Protein AF-A0A3D3DT06-F1 (afdb_monomer_lite)

Foldseek 3Di:
DEAFQCQVDPVRQQVRLVVVVVVCVVVVAAEAEYAYQCLPVHAPDVCRLVSSVVVVLVCLVVQKRAASDNDQDDDPSHDPRRYHYRNDMDGCPPPQKYWYWHDDPPGDTDIDIDGHPVNVLVVVCVVPNDVVSVVVVVVVVVVVVVVVVVVVCVVVVVDDDDDQPPHPDDDPVQWDDDPFWIDHPNDIDGPPPPDPPVRDDD

Secondary structure (DSSP, 8-state):
-EE----S-HHHHHHHHHHHHHHHHHTT-SSEEEE-THHHH---GGGHHHHHHHHHHHHHHHTEEPP-TT-SS--TTS--TTEEE-SS-EE-TT--EEEEEEEEGGGEEEEEEEE-HHHHHHHHHHHH-HHHHHHHHHHHHHHHHHHHHHHHHHHTT-------TTTT---GGG-EE-SSEEEETTEEEE------TTS---

Sequence (202 aa):
MVQAHGTGTPQNRVTESTLLNKVAEAFGVSEWPVAAIKSYVGHSLGAAAGDQLTATLGIWQHGMIPRIHTVDTLADDVVTDRLNFALTEQDSAERDYALINSKGFGGNNATAALLSPDTTEQMLVRAHGRDEIAAWRDRREAVAAAQAATEAERIAGSWAPSYHFDEGVLTDADVTVTADSIAFAGQTITFNGGVPEGWQVD

pLDDT: mean 94.58, std 7.32, range [62.22, 98.69]

Radius of gyration: 23.66 Å; chains: 1; bounding box: 51×49×64 Å

Structure (mmCIF, N/CA/C/O backbone):
data_AF-A0A3D3DT06-F1
#
_entry.id   AF-A0A3D3DT06-F1
#
loop_
_atom_site.group_PDB
_atom_site.id
_atom_site.type_symbol
_atom_site.label_atom_id
_atom_site.label_alt_id
_atom_site.label_comp_id
_atom_site.label_asym_id
_atom_site.label_entity_id
_atom_site.label_seq_id
_atom_site.pdbx_PDB_ins_code
_atom_site.Cartn_x
_atom_site.Cartn_y
_atom_site.Cartn_z
_atom_site.occupancy
_atom_site.B_iso_or_equiv
_atom_site.auth_seq_id
_atom_site.auth_comp_id
_atom_site.auth_asym_id
_atom_site.auth_atom_id
_atom_site.pdbx_PDB_model_num
ATOM 1 N N . MET A 1 1 ? -0.597 -9.169 -7.651 1.00 96.00 1 MET A N 1
ATOM 2 C CA . MET A 1 1 ? 0.559 -8.375 -8.149 1.00 96.00 1 MET A CA 1
ATOM 3 C C . MET A 1 1 ? 1.607 -8.214 -7.051 1.00 96.00 1 MET A C 1
ATOM 5 O O . MET A 1 1 ? 1.318 -8.554 -5.907 1.00 96.00 1 MET A O 1
ATOM 9 N N . VAL A 1 2 ? 2.796 -7.699 -7.368 1.00 98.12 2 VAL A N 1
ATOM 10 C CA . VAL A 1 2 ? 3.847 -7.349 -6.397 1.00 98.12 2 VAL A CA 1
ATOM 11 C C . VAL A 1 2 ? 4.195 -5.873 -6.525 1.00 98.12 2 VAL A C 1
ATOM 13 O O . VAL A 1 2 ? 4.504 -5.395 -7.612 1.00 98.12 2 VAL A O 1
ATOM 16 N N . GLN A 1 3 ? 4.204 -5.162 -5.403 1.00 98.44 3 GLN A N 1
ATOM 17 C CA . GLN A 1 3 ? 4.838 -3.857 -5.278 1.00 98.44 3 GLN A CA 1
ATOM 18 C C . GLN A 1 3 ? 6.270 -4.081 -4.776 1.00 98.44 3 GLN A C 1
ATOM 20 O O . GLN A 1 3 ? 6.503 -4.260 -3.576 1.00 98.44 3 GLN A O 1
ATOM 25 N N . ALA A 1 4 ? 7.220 -4.135 -5.709 1.00 98.44 4 ALA A N 1
ATOM 26 C CA . ALA A 1 4 ? 8.614 -4.462 -5.433 1.00 98.44 4 ALA A CA 1
ATOM 27 C C . ALA A 1 4 ? 9.283 -3.420 -4.530 1.00 98.44 4 ALA A C 1
ATOM 29 O O . ALA A 1 4 ? 8.907 -2.243 -4.511 1.00 98.44 4 ALA A O 1
ATOM 30 N N . HIS A 1 5 ? 10.330 -3.841 -3.816 1.00 98.31 5 HIS A N 1
ATOM 31 C CA . HIS A 1 5 ? 11.160 -2.930 -3.045 1.00 98.31 5 HIS A CA 1
ATOM 32 C C . HIS A 1 5 ? 11.846 -1.924 -3.972 1.00 98.31 5 HIS A C 1
ATOM 34 O O . HIS A 1 5 ? 11.805 -0.731 -3.681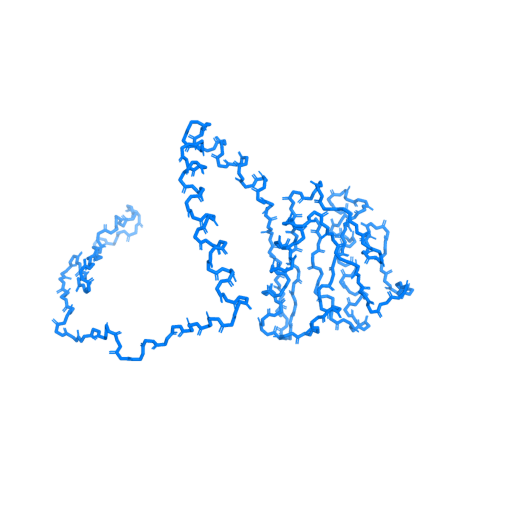 1.00 98.31 5 HIS A O 1
ATOM 40 N N . GLY A 1 6 ? 12.410 -2.383 -5.095 1.00 96.88 6 GLY A N 1
ATOM 41 C CA . GLY A 1 6 ? 12.711 -1.552 -6.264 1.00 96.88 6 GLY A CA 1
ATOM 42 C C . GLY A 1 6 ? 13.558 -0.307 -5.985 1.00 96.88 6 GLY A C 1
ATOM 43 O O . GLY A 1 6 ? 13.182 0.786 -6.389 1.00 96.88 6 GLY A O 1
ATOM 44 N N . THR A 1 7 ? 14.699 -0.434 -5.302 1.00 95.12 7 THR A N 1
ATOM 45 C CA . THR A 1 7 ? 15.515 0.725 -4.863 1.00 95.12 7 THR A CA 1
ATOM 46 C C . THR A 1 7 ? 16.369 1.389 -5.940 1.00 95.12 7 THR A C 1
ATOM 48 O O . THR A 1 7 ? 17.138 2.294 -5.631 1.00 95.12 7 THR A O 1
ATOM 51 N N . GLY A 1 8 ? 16.278 0.939 -7.192 1.00 93.25 8 GLY A N 1
ATOM 52 C CA . GLY A 1 8 ? 17.091 1.468 -8.291 1.00 93.25 8 GLY A CA 1
ATOM 53 C C . GLY A 1 8 ? 18.573 1.072 -8.238 1.00 93.25 8 GLY A C 1
ATOM 54 O O . GLY A 1 8 ? 19.369 1.605 -9.002 1.00 93.25 8 GLY A O 1
ATOM 55 N N . THR A 1 9 ? 18.969 0.137 -7.365 1.00 96.19 9 THR A N 1
ATOM 56 C CA . THR A 1 9 ? 20.362 -0.329 -7.273 1.00 96.19 9 THR A CA 1
ATOM 57 C C . THR A 1 9 ? 20.605 -1.587 -8.124 1.00 96.19 9 THR A C 1
ATOM 59 O O . THR A 1 9 ? 19.715 -2.444 -8.212 1.00 96.19 9 THR A O 1
ATOM 62 N N . PRO A 1 10 ? 21.813 -1.768 -8.706 1.00 96.88 10 PRO A N 1
ATOM 63 C CA . PRO A 1 10 ? 22.157 -2.985 -9.449 1.00 96.88 10 PRO A CA 1
ATOM 64 C C . PRO A 1 10 ? 22.025 -4.258 -8.606 1.00 96.88 10 PRO A C 1
ATOM 66 O O . PRO A 1 10 ? 21.501 -5.268 -9.061 1.00 96.88 10 PRO A O 1
ATOM 69 N N . GLN A 1 11 ? 22.423 -4.209 -7.333 1.00 96.50 11 GLN A N 1
ATOM 70 C CA . GLN A 1 11 ? 22.294 -5.369 -6.455 1.00 96.50 11 GLN A CA 1
ATOM 71 C C . GLN A 1 11 ? 20.825 -5.738 -6.197 1.00 96.50 11 GLN A C 1
ATOM 73 O O . GLN A 1 11 ? 20.478 -6.922 -6.208 1.00 96.50 11 GLN A O 1
ATOM 78 N N . ASN A 1 12 ? 19.943 -4.753 -5.978 1.00 97.38 12 ASN A N 1
ATOM 79 C CA . ASN A 1 12 ? 18.534 -5.042 -5.719 1.00 97.38 12 ASN A CA 1
ATOM 80 C C . ASN A 1 12 ? 17.833 -5.623 -6.949 1.00 97.38 12 ASN A C 1
ATOM 82 O O . ASN A 1 12 ? 17.113 -6.603 -6.795 1.00 97.38 12 ASN A O 1
ATOM 86 N N . ARG A 1 13 ? 18.038 -5.069 -8.156 1.00 97.88 13 ARG A N 1
ATOM 87 C CA . ARG A 1 13 ? 17.309 -5.540 -9.351 1.00 97.88 13 ARG A CA 1
ATOM 88 C C . ARG A 1 13 ? 17.583 -7.017 -9.656 1.00 97.88 13 ARG A C 1
ATOM 90 O O . ARG A 1 13 ? 16.646 -7.732 -9.991 1.00 97.88 13 ARG A O 1
ATOM 97 N N . VAL A 1 14 ? 18.812 -7.493 -9.437 1.00 98.31 14 VAL A N 1
ATOM 98 C CA . VAL A 1 14 ? 19.184 -8.909 -9.615 1.00 98.31 14 VAL A CA 1
ATOM 99 C C . VAL A 1 14 ? 18.605 -9.773 -8.493 1.00 98.31 14 VAL A C 1
ATOM 101 O O . VAL A 1 14 ? 17.907 -10.755 -8.741 1.00 98.31 14 VAL A O 1
ATOM 104 N N . THR A 1 15 ? 18.867 -9.411 -7.235 1.00 98.31 15 THR A N 1
ATOM 105 C CA . THR A 1 15 ? 18.491 -10.251 -6.082 1.00 98.31 15 THR A CA 1
ATOM 106 C C . THR A 1 15 ? 16.982 -10.316 -5.860 1.00 98.31 15 THR A C 1
ATOM 108 O O . THR A 1 15 ? 16.448 -11.378 -5.545 1.00 98.31 15 THR A O 1
ATOM 111 N N . GLU A 1 16 ? 16.277 -9.199 -6.037 1.00 98.56 16 GLU A N 1
ATOM 112 C CA . GLU A 1 16 ? 14.828 -9.137 -5.896 1.00 98.56 16 GLU A CA 1
ATOM 113 C C . GLU A 1 16 ? 14.112 -9.896 -7.006 1.00 98.56 16 GLU A C 1
ATOM 115 O O . GLU A 1 16 ? 13.256 -10.718 -6.693 1.00 98.56 16 GLU A O 1
ATOM 120 N N . SER A 1 17 ? 14.482 -9.672 -8.270 1.00 98.69 17 SER A N 1
ATOM 121 C CA . SER A 1 17 ? 13.872 -10.391 -9.393 1.00 98.69 17 SER A CA 1
ATOM 122 C C . SER A 1 17 ? 14.114 -11.895 -9.289 1.00 98.69 17 SER A C 1
ATOM 124 O O . SER A 1 17 ? 13.173 -12.671 -9.407 1.00 98.69 17 SER A O 1
ATOM 126 N N . THR A 1 18 ? 15.330 -12.319 -8.932 1.00 98.62 18 THR A N 1
ATOM 127 C CA . THR A 1 18 ? 15.644 -13.737 -8.695 1.00 98.62 18 THR A CA 1
ATOM 128 C C . THR A 1 18 ? 14.744 -14.348 -7.619 1.00 98.62 18 THR A C 1
ATOM 130 O O . THR A 1 18 ? 14.219 -15.447 -7.800 1.00 98.62 18 THR A O 1
ATOM 133 N N . LEU A 1 19 ? 14.563 -13.658 -6.486 1.00 98.38 19 LEU A N 1
ATOM 134 C CA . LEU A 1 19 ? 13.721 -14.148 -5.393 1.00 98.38 19 LEU A CA 1
ATOM 135 C C . LEU A 1 19 ? 12.250 -14.226 -5.812 1.00 98.38 19 LEU A C 1
ATOM 137 O O . LEU A 1 19 ? 11.616 -15.258 -5.604 1.00 98.38 19 LEU A O 1
ATOM 141 N N . LEU A 1 20 ? 11.719 -13.162 -6.420 1.00 98.56 20 LEU A N 1
ATOM 142 C CA . LEU A 1 20 ? 10.334 -13.120 -6.887 1.00 98.56 20 LEU A CA 1
ATOM 143 C C . LEU A 1 20 ? 10.068 -14.190 -7.952 1.00 98.56 20 LEU A C 1
ATOM 145 O O . LEU A 1 20 ? 9.033 -14.844 -7.888 1.00 98.56 20 LEU A O 1
ATOM 149 N N . ASN A 1 21 ? 11.011 -14.434 -8.865 1.00 98.69 21 ASN A N 1
ATOM 150 C CA . ASN A 1 21 ? 10.904 -15.476 -9.885 1.00 98.69 21 ASN A CA 1
ATOM 151 C C . ASN A 1 21 ? 10.836 -16.880 -9.269 1.00 98.69 21 ASN A C 1
ATOM 153 O O . ASN A 1 21 ? 9.995 -17.681 -9.662 1.00 98.69 21 ASN A O 1
ATOM 157 N N . LYS A 1 22 ? 11.665 -17.167 -8.255 1.00 98.62 22 LYS A N 1
ATOM 158 C CA . LYS A 1 22 ? 11.632 -18.448 -7.524 1.00 98.62 22 LYS A CA 1
ATOM 159 C C . LYS A 1 22 ? 10.328 -18.655 -6.761 1.00 98.62 22 LYS A C 1
ATOM 161 O O . LYS A 1 22 ? 9.806 -19.764 -6.726 1.00 98.62 22 LYS A O 1
ATOM 166 N N . VAL A 1 23 ? 9.799 -17.597 -6.145 1.00 98.38 23 VAL A N 1
ATOM 167 C CA . VAL A 1 23 ? 8.486 -17.654 -5.488 1.00 98.38 23 VAL A CA 1
ATOM 168 C C . VAL A 1 23 ? 7.399 -17.894 -6.533 1.00 98.38 23 VAL A C 1
ATOM 170 O O . VAL A 1 23 ? 6.593 -18.802 -6.365 1.00 98.38 23 VAL A O 1
ATOM 173 N N . ALA A 1 24 ? 7.410 -17.156 -7.644 1.00 98.38 24 ALA A N 1
ATOM 174 C CA . ALA A 1 24 ? 6.474 -17.371 -8.741 1.00 98.38 24 ALA A CA 1
ATOM 175 C C . ALA A 1 24 ? 6.534 -18.818 -9.254 1.00 98.38 24 ALA A C 1
ATOM 177 O O . ALA A 1 24 ? 5.497 -19.453 -9.411 1.00 98.38 24 ALA A O 1
ATOM 178 N N . GLU A 1 25 ? 7.731 -19.380 -9.426 1.00 98.44 25 GLU A N 1
ATOM 179 C CA . GLU A 1 25 ? 7.928 -20.775 -9.822 1.00 98.44 25 GLU A CA 1
ATOM 180 C C . GLU A 1 25 ? 7.318 -21.763 -8.825 1.00 98.44 25 GLU A C 1
ATOM 182 O O . GLU A 1 25 ? 6.537 -22.626 -9.224 1.00 98.44 25 GLU A O 1
ATOM 187 N N . ALA A 1 26 ? 7.620 -21.608 -7.534 1.00 98.44 26 ALA A N 1
ATOM 188 C CA . ALA A 1 26 ? 7.125 -22.494 -6.481 1.00 98.44 26 ALA A CA 1
ATOM 189 C C . ALA A 1 26 ? 5.590 -22.508 -6.381 1.00 98.44 26 ALA A C 1
ATOM 191 O O . ALA A 1 26 ? 5.007 -23.528 -6.017 1.00 98.44 26 ALA A O 1
ATOM 192 N N . PHE A 1 27 ? 4.941 -21.393 -6.724 1.00 97.31 27 PHE A N 1
ATOM 193 C CA . PHE A 1 27 ? 3.484 -21.245 -6.714 1.00 97.31 27 PHE A CA 1
ATOM 194 C C . PHE A 1 27 ? 2.840 -21.372 -8.105 1.00 97.31 27 PHE A C 1
ATOM 196 O O . PHE A 1 27 ? 1.636 -21.161 -8.238 1.00 97.31 27 PHE A O 1
ATOM 203 N N . GLY A 1 28 ? 3.605 -21.722 -9.146 1.00 97.56 28 GLY A N 1
ATOM 204 C CA . GLY A 1 28 ? 3.082 -21.910 -10.503 1.00 97.56 28 GLY A CA 1
ATOM 205 C C . GLY A 1 28 ? 2.593 -20.628 -11.191 1.00 97.56 28 GLY A C 1
ATOM 206 O O . GLY A 1 28 ? 1.791 -20.702 -12.117 1.00 97.56 28 GLY A O 1
ATOM 207 N N . VAL A 1 29 ? 3.065 -19.456 -10.766 1.00 96.81 29 VAL A N 1
ATOM 208 C CA . VAL A 1 29 ? 2.770 -18.158 -11.389 1.00 96.81 29 VAL A CA 1
ATOM 209 C C . VAL A 1 29 ? 3.705 -17.945 -12.588 1.00 96.81 29 VAL A C 1
ATOM 211 O O . VAL A 1 29 ? 4.906 -18.214 -12.501 1.00 96.81 29 VAL A O 1
ATOM 214 N N . SER A 1 30 ? 3.167 -17.494 -13.723 1.00 94.25 30 SER A N 1
ATOM 215 C CA . SER A 1 30 ? 3.923 -17.333 -14.979 1.00 94.25 30 SER A CA 1
ATOM 216 C C . SER A 1 30 ? 4.113 -15.887 -15.435 1.00 94.25 30 SER A C 1
ATOM 218 O O . SER A 1 30 ? 5.057 -15.618 -16.152 1.00 94.25 30 SER A O 1
ATOM 220 N N . GLU A 1 31 ? 3.244 -14.959 -15.038 1.00 95.25 31 GLU A N 1
ATOM 221 C CA . GLU A 1 31 ? 3.259 -13.566 -15.515 1.00 95.25 31 GLU A CA 1
ATOM 222 C C . GLU A 1 31 ? 2.953 -12.625 -14.348 1.00 95.25 31 GLU A C 1
ATOM 224 O O . GLU A 1 31 ? 1.951 -11.908 -14.340 1.00 95.25 31 GLU A O 1
ATOM 229 N N . TRP A 1 32 ? 3.746 -12.702 -13.276 1.00 97.38 32 TRP A N 1
ATOM 230 C CA . TRP A 1 32 ? 3.428 -11.973 -12.052 1.00 97.38 32 TRP A CA 1
ATOM 231 C C . TRP A 1 32 ? 3.647 -10.468 -12.255 1.00 97.38 32 TRP A C 1
ATOM 233 O O . TRP A 1 32 ? 4.793 -10.072 -12.479 1.00 97.38 32 TRP A O 1
ATOM 243 N N . PRO A 1 33 ? 2.611 -9.609 -12.159 1.00 97.56 33 PRO A N 1
ATOM 244 C CA . PRO A 1 33 ? 2.795 -8.182 -12.401 1.00 97.56 33 PRO A CA 1
ATOM 245 C C . PRO A 1 33 ? 3.648 -7.550 -11.304 1.00 97.56 33 PRO A C 1
ATOM 247 O O . PRO A 1 33 ? 3.350 -7.735 -10.116 1.00 97.56 33 PRO A O 1
ATOM 250 N N . VAL A 1 34 ? 4.670 -6.789 -11.695 1.00 98.31 34 VAL A N 1
ATOM 251 C CA . VAL A 1 34 ? 5.602 -6.107 -10.790 1.00 98.31 34 VAL A CA 1
ATOM 252 C C . VAL A 1 34 ? 5.543 -4.594 -11.003 1.00 98.31 34 VAL A C 1
ATOM 254 O O . VAL A 1 34 ? 5.917 -4.083 -12.059 1.00 98.31 34 VAL A O 1
ATOM 257 N N . ALA A 1 35 ? 5.119 -3.881 -9.961 1.00 98.06 35 ALA A N 1
ATOM 258 C CA . ALA A 1 35 ? 5.126 -2.425 -9.865 1.00 98.06 35 ALA A CA 1
ATOM 259 C C . ALA A 1 35 ? 6.281 -1.940 -8.971 1.00 98.06 35 ALA A C 1
ATOM 261 O O . ALA A 1 35 ? 6.741 -2.675 -8.093 1.00 98.06 35 ALA A O 1
ATOM 262 N N . ALA A 1 36 ? 6.746 -0.702 -9.178 1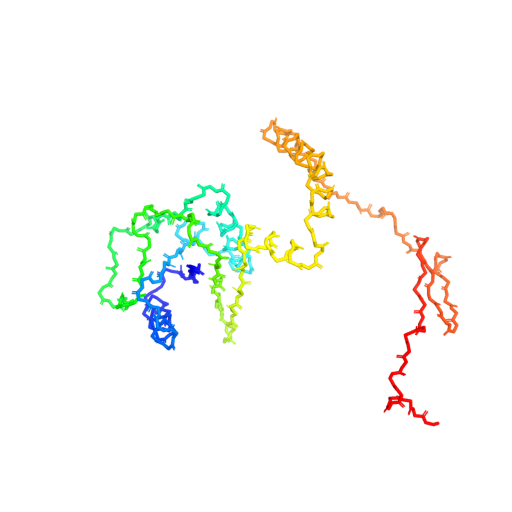.00 98.06 36 ALA A N 1
ATOM 263 C CA . ALA A 1 36 ? 7.807 -0.100 -8.366 1.00 98.06 36 ALA A CA 1
ATOM 264 C C . ALA A 1 36 ? 7.601 1.413 -8.166 1.00 98.06 36 ALA A C 1
ATOM 266 O O . ALA A 1 36 ? 8.131 2.245 -8.912 1.00 98.06 36 ALA A O 1
ATOM 267 N N . ILE A 1 37 ? 6.866 1.783 -7.113 1.00 97.81 37 ILE A N 1
ATOM 268 C CA . ILE A 1 37 ? 6.516 3.182 -6.805 1.00 97.81 37 ILE A CA 1
ATOM 269 C C . ILE A 1 37 ? 7.732 4.086 -6.564 1.00 97.81 37 ILE A C 1
ATOM 271 O O . ILE A 1 37 ? 7.674 5.280 -6.839 1.00 97.81 37 ILE A O 1
ATOM 275 N N . LYS A 1 38 ? 8.868 3.528 -6.120 1.00 97.75 38 LYS A N 1
ATOM 276 C CA . LYS A 1 38 ? 10.102 4.301 -5.896 1.00 97.75 38 LYS A CA 1
ATOM 277 C C . LYS A 1 38 ? 10.646 4.948 -7.166 1.00 97.75 38 LYS A C 1
ATOM 279 O O . LYS A 1 38 ? 11.406 5.904 -7.063 1.00 97.75 38 LYS A O 1
ATOM 284 N N . SER A 1 39 ? 10.232 4.474 -8.346 1.00 97.31 39 SER A N 1
ATOM 285 C CA . SER A 1 39 ? 10.513 5.196 -9.586 1.00 97.31 39 SER A CA 1
ATOM 286 C C . SER A 1 39 ? 9.958 6.623 -9.530 1.00 97.31 39 SER A C 1
ATOM 288 O O . SER A 1 39 ? 10.676 7.525 -9.926 1.00 97.31 39 SER A O 1
ATOM 290 N N . TYR A 1 40 ? 8.762 6.838 -8.960 1.00 97.69 40 TYR A N 1
ATOM 291 C CA . TYR A 1 40 ? 8.057 8.125 -8.832 1.00 97.69 40 TYR A CA 1
ATOM 292 C C . TYR A 1 40 ? 8.532 9.008 -7.683 1.00 97.69 40 TYR A C 1
ATOM 294 O O . TYR A 1 40 ? 8.715 10.207 -7.868 1.00 97.69 40 TYR A O 1
ATOM 302 N N . VAL A 1 41 ? 8.706 8.427 -6.497 1.00 97.12 41 VAL A N 1
ATOM 303 C CA . VAL A 1 41 ? 8.879 9.200 -5.251 1.00 97.12 41 VAL A CA 1
ATOM 304 C C . VAL A 1 41 ? 10.250 9.011 -4.600 1.00 97.12 41 VAL A C 1
ATOM 306 O O . VAL A 1 41 ? 10.526 9.568 -3.541 1.00 97.12 41 VAL A O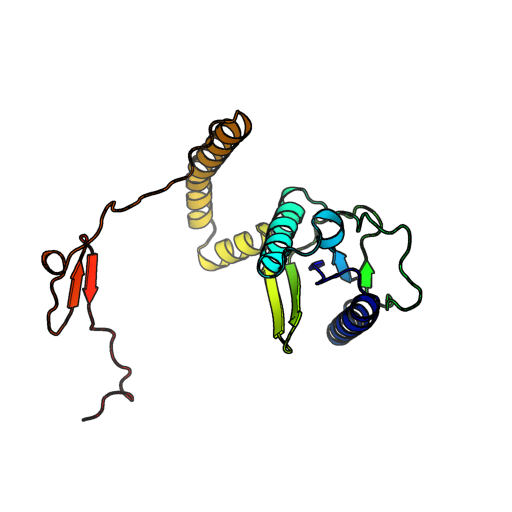 1
ATOM 309 N N . GLY A 1 42 ? 11.132 8.226 -5.222 1.00 97.12 42 GLY A N 1
ATOM 310 C CA . GLY A 1 42 ? 12.419 7.859 -4.642 1.00 97.12 42 GLY A CA 1
ATOM 311 C C . GLY A 1 42 ? 12.270 6.922 -3.441 1.00 97.12 42 GLY A C 1
ATOM 312 O O . GLY A 1 42 ? 11.334 6.127 -3.355 1.00 97.12 42 GLY A O 1
ATOM 313 N N . HIS A 1 43 ? 13.230 6.976 -2.515 1.00 97.50 43 HIS A N 1
ATOM 314 C CA . HIS A 1 43 ? 13.251 6.111 -1.336 1.00 97.50 43 HIS A CA 1
ATOM 315 C C . HIS A 1 43 ? 13.111 6.919 -0.038 1.00 97.50 43 HIS A C 1
ATOM 317 O O . HIS A 1 43 ? 14.090 7.413 0.512 1.00 97.50 43 HIS A O 1
ATOM 323 N N . SER A 1 44 ? 11.898 6.955 0.513 1.00 97.50 44 SER A N 1
ATOM 324 C CA . SER A 1 44 ? 11.521 7.675 1.745 1.00 97.50 44 SER A CA 1
ATOM 325 C C . SER A 1 44 ? 11.930 6.970 3.055 1.00 97.50 44 SER A C 1
ATOM 327 O O . SER A 1 44 ? 11.327 7.169 4.110 1.00 97.50 44 SER A O 1
ATOM 329 N N . LEU A 1 45 ? 12.975 6.133 3.006 1.00 96.12 45 LEU A N 1
ATOM 330 C CA . LEU A 1 45 ? 13.509 5.374 4.145 1.00 96.12 45 LEU A CA 1
ATOM 331 C C . LEU A 1 45 ? 12.416 4.625 4.932 1.00 96.12 45 LEU A C 1
ATOM 333 O O . LEU A 1 45 ? 11.812 3.697 4.396 1.00 96.12 45 LEU A O 1
ATOM 337 N N . GLY A 1 46 ? 12.163 5.017 6.185 1.00 94.81 46 GLY A N 1
ATOM 338 C CA . GLY A 1 46 ? 11.183 4.375 7.063 1.00 94.81 46 GLY A CA 1
ATOM 339 C C . GLY A 1 46 ? 9.742 4.449 6.550 1.00 94.81 46 GLY A C 1
ATOM 340 O O . GLY A 1 46 ? 8.953 3.561 6.854 1.00 94.81 46 GLY A O 1
ATOM 341 N N . ALA A 1 47 ? 9.407 5.445 5.723 1.00 97.44 47 ALA A N 1
ATOM 342 C CA . ALA A 1 47 ? 8.070 5.603 5.149 1.00 97.44 47 ALA A CA 1
ATOM 343 C C . ALA A 1 47 ? 7.864 4.811 3.843 1.00 97.44 47 ALA A C 1
ATOM 345 O O . ALA A 1 47 ? 6.745 4.734 3.341 1.00 97.44 47 ALA A O 1
ATOM 346 N N . ALA A 1 48 ? 8.905 4.160 3.309 1.00 97.69 48 ALA A N 1
ATOM 347 C CA . ALA A 1 48 ? 8.873 3.588 1.961 1.00 97.69 48 ALA A CA 1
ATOM 348 C C . ALA A 1 48 ? 7.804 2.506 1.764 1.00 97.69 48 ALA A C 1
ATOM 350 O O . ALA A 1 48 ? 7.205 2.423 0.694 1.00 97.69 48 ALA A O 1
ATOM 351 N N . ALA A 1 49 ? 7.544 1.686 2.785 1.00 97.31 49 ALA A N 1
ATOM 352 C CA . ALA A 1 49 ? 6.470 0.695 2.723 1.00 97.31 49 ALA A CA 1
ATOM 353 C C . ALA A 1 49 ? 5.075 1.349 2.762 1.00 97.31 49 ALA A C 1
ATOM 355 O O . ALA A 1 49 ? 4.138 0.806 2.181 1.00 97.31 49 ALA A O 1
ATOM 356 N N . GLY A 1 50 ? 4.950 2.523 3.390 1.00 98.12 50 GLY A N 1
ATOM 357 C CA . GLY A 1 50 ? 3.742 3.346 3.358 1.00 98.12 50 GLY A CA 1
ATOM 358 C C . GLY A 1 50 ? 3.451 3.872 1.954 1.00 98.12 50 GLY A C 1
ATOM 359 O O . GLY A 1 50 ? 2.327 3.734 1.484 1.00 98.12 50 GLY A O 1
ATOM 360 N N . ASP A 1 51 ? 4.465 4.357 1.232 1.00 98.38 51 ASP A N 1
ATOM 361 C CA . ASP A 1 51 ? 4.305 4.772 -0.173 1.00 98.38 51 ASP A CA 1
ATOM 362 C C . ASP A 1 51 ? 3.858 3.598 -1.056 1.00 98.38 51 ASP A C 1
ATOM 364 O O . ASP A 1 51 ? 2.971 3.731 -1.898 1.00 98.38 51 ASP A O 1
ATOM 368 N N . GLN A 1 52 ? 4.448 2.418 -0.835 1.00 98.56 52 GLN A N 1
ATOM 369 C CA . GLN A 1 52 ? 4.084 1.184 -1.534 1.00 98.56 52 GLN A CA 1
ATOM 370 C C . GLN A 1 52 ? 2.636 0.766 -1.246 1.00 98.56 52 GLN A C 1
ATOM 372 O O . GLN A 1 52 ? 1.923 0.382 -2.176 1.00 98.56 52 GLN A O 1
ATOM 377 N N . LEU A 1 53 ? 2.193 0.857 0.010 1.00 98.44 53 LEU A N 1
ATOM 378 C CA . LEU A 1 53 ? 0.815 0.586 0.421 1.00 98.44 53 LEU A CA 1
ATOM 379 C C . LEU A 1 53 ? -0.166 1.560 -0.226 1.00 98.44 53 LEU A C 1
ATOM 381 O O . LEU A 1 53 ? -1.092 1.123 -0.905 1.00 98.44 53 LEU A O 1
ATOM 385 N N . THR A 1 54 ? 0.068 2.861 -0.080 1.00 98.19 54 THR A N 1
ATOM 386 C CA . THR A 1 54 ? -0.801 3.908 -0.628 1.00 98.19 54 THR A CA 1
ATOM 387 C C . THR A 1 54 ? -0.920 3.797 -2.145 1.00 98.19 54 THR A C 1
ATOM 389 O O . THR A 1 54 ? -2.028 3.808 -2.676 1.00 98.19 54 THR A O 1
ATOM 392 N N . ALA A 1 55 ? 0.196 3.599 -2.853 1.00 97.88 55 ALA A N 1
ATOM 393 C CA . ALA A 1 55 ? 0.166 3.395 -4.298 1.00 97.88 55 ALA A CA 1
ATOM 394 C C . ALA A 1 55 ? -0.616 2.138 -4.690 1.00 97.88 55 ALA A C 1
ATOM 396 O O . ALA A 1 55 ? -1.342 2.153 -5.674 1.00 97.88 55 ALA A O 1
ATOM 397 N N . THR A 1 56 ? -0.507 1.061 -3.912 1.00 98.44 56 THR A N 1
ATOM 398 C CA . THR A 1 56 ? -1.249 -0.181 -4.162 1.00 98.44 56 THR A CA 1
ATOM 399 C C . THR A 1 56 ? -2.759 0.004 -4.005 1.00 98.44 56 THR A C 1
ATOM 401 O O . THR A 1 56 ? -3.520 -0.499 -4.826 1.00 98.44 56 THR A O 1
ATOM 404 N N . LEU A 1 57 ? -3.199 0.772 -3.005 1.00 97.81 57 LEU A N 1
ATOM 405 C CA . LEU A 1 57 ? -4.609 1.143 -2.858 1.00 97.81 57 LEU A CA 1
ATOM 406 C C . LEU A 1 57 ? -5.084 2.013 -4.032 1.00 97.81 57 LEU A C 1
ATOM 408 O O . LEU A 1 57 ? -6.149 1.756 -4.587 1.00 97.81 57 LEU A O 1
ATOM 412 N N . GLY A 1 58 ? -4.261 2.974 -4.464 1.00 97.25 58 GLY A N 1
ATOM 413 C CA . GLY A 1 58 ? -4.533 3.797 -5.646 1.00 97.25 58 GLY A CA 1
ATOM 414 C C . GLY A 1 58 ? -4.639 2.982 -6.941 1.00 97.25 58 GLY A C 1
ATOM 415 O O . GLY A 1 58 ? -5.506 3.257 -7.765 1.00 97.25 58 GLY A O 1
ATOM 416 N N . ILE A 1 59 ? -3.819 1.935 -7.101 1.00 97.88 59 ILE A N 1
ATOM 417 C CA . ILE A 1 59 ? -3.887 1.012 -8.247 1.00 97.88 59 ILE A CA 1
ATOM 418 C C . ILE A 1 59 ? -5.268 0.360 -8.349 1.00 97.88 59 ILE A C 1
ATOM 420 O O . ILE A 1 59 ? -5.810 0.251 -9.448 1.00 97.88 59 ILE A O 1
ATOM 424 N N . TRP A 1 60 ? -5.849 -0.070 -7.226 1.00 97.81 60 TRP A N 1
ATOM 425 C CA . TRP A 1 60 ? -7.203 -0.629 -7.212 1.00 97.81 60 TRP A CA 1
ATOM 426 C C . TRP A 1 60 ? -8.272 0.433 -7.420 1.00 97.81 60 TRP A C 1
ATOM 428 O O . TRP A 1 60 ? -9.185 0.223 -8.210 1.00 97.81 60 TRP A O 1
ATOM 438 N N . GLN A 1 61 ? -8.136 1.588 -6.768 1.00 95.94 61 GLN A N 1
ATOM 439 C CA . GLN A 1 61 ? -9.080 2.695 -6.915 1.00 95.94 61 GLN A CA 1
ATOM 440 C C . GLN A 1 61 ? -9.197 3.177 -8.369 1.00 95.94 61 GLN A C 1
ATOM 442 O O . GLN A 1 61 ? -10.284 3.548 -8.806 1.00 95.94 61 GLN A O 1
ATOM 447 N N . HIS A 1 62 ? -8.089 3.181 -9.110 1.00 96.00 62 HIS A N 1
ATOM 448 C CA . HIS A 1 62 ? -8.032 3.689 -10.481 1.00 96.00 62 HIS A CA 1
ATOM 449 C C . HIS A 1 62 ? -7.989 2.599 -11.558 1.00 96.00 62 HIS A C 1
ATOM 451 O O . HIS A 1 62 ? -7.929 2.934 -12.737 1.00 96.00 62 HIS A O 1
ATOM 457 N N . GLY A 1 63 ? -8.020 1.314 -11.189 1.00 96.62 63 GLY A N 1
ATOM 458 C CA . GLY A 1 63 ? -8.023 0.216 -12.162 1.00 96.62 63 GLY A CA 1
ATOM 459 C C . GLY A 1 63 ? -6.722 0.072 -12.967 1.00 96.62 63 GLY A C 1
ATOM 460 O O . GLY A 1 63 ? -6.737 -0.499 -14.053 1.00 96.62 63 GLY A O 1
ATOM 461 N N . MET A 1 64 ? -5.598 0.609 -12.477 1.00 96.88 64 MET A N 1
ATOM 462 C CA . MET A 1 64 ? -4.388 0.803 -13.281 1.00 96.88 64 MET A CA 1
ATOM 463 C C . MET A 1 64 ? -3.102 0.587 -12.476 1.00 96.88 64 MET A C 1
ATOM 465 O O . MET A 1 64 ? -2.926 1.174 -11.412 1.00 96.88 64 MET A O 1
ATOM 469 N N . ILE A 1 65 ? -2.181 -0.227 -13.000 1.00 97.94 65 ILE A N 1
ATOM 470 C CA . ILE A 1 65 ? -0.804 -0.385 -12.515 1.00 97.94 65 ILE A CA 1
ATOM 471 C C . ILE A 1 65 ? 0.109 0.596 -13.275 1.00 97.94 65 ILE A C 1
ATOM 473 O O . ILE A 1 65 ? 0.262 0.458 -14.495 1.00 97.94 65 ILE A O 1
ATOM 477 N N . PRO A 1 66 ? 0.754 1.558 -12.586 1.00 96.94 66 PRO A N 1
ATOM 478 C CA . PRO A 1 66 ? 1.567 2.569 -13.245 1.00 96.94 66 PRO A CA 1
ATOM 479 C C . PRO A 1 66 ? 2.863 1.969 -13.779 1.00 96.94 66 PRO A C 1
ATOM 481 O O . PRO A 1 66 ? 3.463 1.088 -13.153 1.00 96.94 66 PRO A O 1
ATOM 484 N N . ARG A 1 67 ? 3.334 2.503 -14.911 1.00 97.38 67 ARG A N 1
ATOM 485 C CA . ARG A 1 67 ? 4.625 2.098 -15.474 1.00 97.38 67 ARG A CA 1
ATOM 486 C C . ARG A 1 67 ? 5.780 2.415 -14.517 1.00 97.38 67 ARG A C 1
ATOM 488 O O . ARG A 1 67 ? 5.767 3.422 -13.817 1.00 97.38 67 ARG A O 1
ATOM 495 N N . ILE A 1 68 ? 6.848 1.632 -14.548 1.00 98.00 68 ILE A N 1
ATOM 496 C CA . ILE A 1 68 ? 8.121 1.967 -13.906 1.00 98.00 68 ILE A CA 1
ATOM 497 C C . ILE A 1 68 ? 8.763 3.084 -14.730 1.00 98.00 68 ILE A C 1
ATOM 499 O O . ILE A 1 68 ? 9.385 2.849 -15.760 1.00 98.00 68 ILE A O 1
ATOM 503 N N . HIS A 1 69 ? 8.544 4.329 -14.314 1.00 92.19 69 HIS A N 1
ATOM 504 C CA . HIS A 1 69 ? 8.577 5.440 -15.264 1.00 92.19 69 HIS A CA 1
ATOM 505 C C . HIS A 1 69 ? 9.977 5.929 -15.677 1.00 92.19 69 HIS A C 1
ATOM 507 O O . HIS A 1 69 ? 10.096 6.699 -16.634 1.00 92.19 69 HIS A O 1
ATOM 513 N N . THR A 1 70 ? 11.018 5.509 -14.960 1.00 94.06 70 THR A N 1
ATOM 514 C CA . THR A 1 70 ? 12.400 5.985 -15.123 1.00 94.06 70 THR A CA 1
ATOM 515 C C . THR A 1 70 ? 13.274 5.080 -15.993 1.00 94.06 70 THR A C 1
ATOM 517 O O . THR A 1 70 ? 14.470 5.338 -16.113 1.00 94.06 70 THR A O 1
ATOM 520 N N . VAL A 1 71 ? 12.708 4.024 -16.587 1.00 94.81 71 VAL A N 1
ATOM 521 C CA . VAL A 1 71 ? 13.424 3.090 -17.466 1.00 94.81 71 VAL A CA 1
ATOM 522 C C . VAL A 1 71 ? 12.626 2.826 -18.739 1.00 94.81 71 VAL A C 1
ATOM 524 O O . VAL A 1 71 ? 11.404 2.706 -18.690 1.00 94.81 71 VAL A O 1
ATOM 527 N N . ASP A 1 72 ? 13.329 2.708 -19.865 1.00 92.38 72 ASP A N 1
ATOM 528 C CA . ASP A 1 72 ? 12.731 2.309 -21.147 1.00 92.38 72 ASP A CA 1
ATOM 529 C C . ASP A 1 72 ? 12.772 0.785 -21.335 1.00 92.38 72 ASP A C 1
ATOM 531 O O . ASP A 1 72 ? 11.867 0.190 -21.917 1.00 92.38 72 ASP A O 1
ATOM 535 N N . THR A 1 73 ? 13.816 0.140 -20.810 1.00 96.06 73 THR A N 1
ATOM 536 C CA . THR A 1 73 ? 14.008 -1.313 -20.842 1.00 96.06 73 THR A CA 1
ATOM 537 C C . THR A 1 73 ? 14.540 -1.813 -19.504 1.00 96.06 73 THR A C 1
ATOM 539 O O . THR A 1 73 ? 15.164 -1.073 -18.737 1.00 96.06 73 THR A O 1
ATOM 542 N N . LEU A 1 74 ? 14.319 -3.096 -19.220 1.00 97.56 74 LEU A N 1
ATOM 543 C CA . LEU A 1 74 ? 14.989 -3.766 -18.107 1.00 97.56 74 LEU A CA 1
ATOM 544 C C . LEU A 1 74 ? 16.471 -3.964 -18.434 1.00 97.56 74 LEU A C 1
ATOM 546 O O . LEU A 1 74 ? 16.863 -4.012 -19.598 1.00 97.56 74 LEU A O 1
ATOM 550 N N . ALA A 1 75 ? 17.290 -4.071 -17.394 1.00 97.56 75 ALA A N 1
ATOM 551 C CA . ALA A 1 75 ? 18.680 -4.463 -17.562 1.00 97.56 75 ALA A CA 1
ATOM 552 C C . ALA A 1 75 ? 18.798 -5.977 -17.767 1.00 97.56 75 ALA A C 1
ATOM 554 O O . ALA A 1 75 ? 18.004 -6.733 -17.210 1.00 97.56 75 ALA A O 1
ATOM 555 N N . ASP A 1 76 ? 19.833 -6.401 -18.490 1.00 97.62 76 ASP A N 1
ATOM 556 C CA . ASP A 1 76 ? 20.050 -7.800 -18.894 1.00 97.62 76 ASP A CA 1
ATOM 557 C C . ASP A 1 76 ? 20.199 -8.788 -17.723 1.00 97.62 76 ASP A C 1
ATOM 559 O O . ASP A 1 76 ? 20.042 -9.993 -17.894 1.00 97.62 76 ASP A O 1
ATOM 563 N N . ASP A 1 77 ? 20.526 -8.290 -16.529 1.00 98.00 77 ASP A N 1
ATOM 564 C CA . ASP A 1 77 ? 20.706 -9.087 -15.311 1.00 98.00 77 ASP A CA 1
ATOM 565 C C . ASP A 1 77 ? 19.430 -9.194 -14.448 1.00 98.00 77 ASP A C 1
ATOM 567 O O . ASP A 1 77 ? 19.449 -9.812 -13.379 1.00 98.00 77 ASP A O 1
ATOM 571 N N . VAL A 1 78 ? 18.316 -8.602 -14.889 1.00 98.38 78 VAL A N 1
ATOM 572 C CA . VAL A 1 78 ? 17.003 -8.766 -14.259 1.00 98.38 78 VAL A CA 1
ATOM 573 C C . VAL A 1 78 ? 16.388 -10.082 -14.726 1.00 98.38 78 VAL A C 1
ATOM 575 O O . VAL A 1 78 ? 16.234 -10.315 -15.919 1.00 98.38 78 VAL A O 1
ATOM 578 N N . VAL A 1 79 ? 15.985 -10.931 -13.781 1.00 98.31 79 VAL A N 1
ATOM 579 C CA . VAL A 1 79 ? 15.275 -12.178 -14.094 1.00 98.31 79 VAL A CA 1
ATOM 580 C C . VAL A 1 79 ? 13.824 -11.866 -14.455 1.00 98.31 79 VAL A C 1
ATOM 582 O O . VAL A 1 79 ? 13.125 -11.208 -13.682 1.00 98.31 79 VAL A O 1
ATOM 585 N N . THR A 1 80 ? 13.359 -12.354 -15.604 1.00 97.56 80 THR A N 1
ATOM 586 C CA . THR A 1 80 ? 12.018 -12.053 -16.136 1.00 97.56 80 THR A CA 1
ATOM 587 C C . THR A 1 80 ? 11.175 -13.284 -16.463 1.00 97.56 80 THR A C 1
ATOM 589 O O . THR A 1 80 ? 10.007 -13.111 -16.787 1.00 97.56 80 THR A O 1
ATOM 592 N N . ASP A 1 81 ? 11.702 -14.508 -16.320 1.00 98.25 81 ASP A N 1
ATOM 593 C CA . ASP A 1 81 ? 11.052 -15.754 -16.780 1.00 98.25 81 ASP A CA 1
ATOM 594 C C . ASP A 1 81 ? 9.590 -15.924 -16.334 1.00 98.25 81 ASP A C 1
ATOM 596 O O . ASP A 1 81 ? 8.807 -16.578 -17.019 1.00 98.25 81 ASP A O 1
ATOM 600 N N . ARG A 1 82 ? 9.234 -15.388 -15.158 1.00 98.38 82 ARG A N 1
ATOM 601 C CA . ARG A 1 82 ? 7.881 -15.453 -14.578 1.00 98.38 82 ARG A CA 1
ATOM 602 C C . ARG A 1 82 ? 7.324 -14.101 -14.139 1.00 98.38 82 ARG A C 1
ATOM 604 O O . ARG A 1 82 ? 6.319 -14.046 -13.422 1.00 98.38 82 ARG A O 1
ATOM 611 N N . LEU A 1 83 ? 8.022 -13.014 -14.463 1.00 98.44 83 LEU A N 1
ATOM 612 C CA . LEU A 1 83 ? 7.762 -11.680 -13.929 1.00 98.44 83 LEU A CA 1
ATOM 613 C C . LEU A 1 83 ? 7.450 -10.708 -15.058 1.00 98.44 83 LEU A C 1
ATOM 615 O O . LEU A 1 83 ? 8.255 -10.506 -15.963 1.00 98.44 83 LEU A O 1
ATOM 619 N N . ASN A 1 84 ? 6.323 -10.022 -14.925 1.00 97.62 84 ASN A N 1
ATOM 620 C CA . ASN A 1 84 ? 5.898 -8.985 -15.847 1.00 97.62 84 ASN A CA 1
ATOM 621 C C . ASN A 1 84 ? 6.084 -7.613 -15.185 1.00 97.62 84 ASN A C 1
ATOM 623 O O . ASN A 1 84 ? 5.213 -7.127 -14.462 1.00 97.62 84 ASN A O 1
ATOM 627 N N . PHE A 1 85 ? 7.251 -7.000 -15.381 1.00 98.25 85 PHE A N 1
ATOM 628 C CA . PHE A 1 85 ? 7.501 -5.635 -14.917 1.00 98.25 85 PHE A CA 1
ATOM 629 C C . PHE A 1 85 ? 6.688 -4.646 -15.753 1.00 98.25 85 PHE A C 1
ATOM 631 O O . PHE A 1 85 ? 6.759 -4.666 -16.981 1.00 98.25 85 PHE A O 1
ATOM 638 N N . ALA A 1 86 ? 5.959 -3.745 -15.096 1.00 97.56 86 ALA A N 1
ATOM 639 C CA . ALA A 1 86 ? 5.128 -2.750 -15.768 1.00 97.56 86 ALA A CA 1
ATOM 640 C C . ALA A 1 86 ? 5.986 -1.691 -16.492 1.00 97.56 86 ALA A C 1
ATOM 642 O O . ALA A 1 86 ? 6.220 -0.612 -15.964 1.00 97.56 86 ALA A O 1
ATOM 643 N N . LEU A 1 87 ? 6.505 -1.982 -17.689 1.00 97.50 87 LEU A N 1
ATOM 644 C CA . LEU A 1 87 ? 7.216 -0.999 -18.532 1.00 97.50 87 LEU A CA 1
ATOM 645 C C . LEU A 1 87 ? 6.253 -0.031 -19.236 1.00 97.50 87 LEU A C 1
ATOM 647 O O . LEU A 1 87 ? 6.613 1.092 -19.588 1.00 97.50 87 LEU A O 1
ATOM 651 N N . THR A 1 88 ? 5.004 -0.454 -19.381 1.00 96.56 88 THR A N 1
ATOM 652 C CA . THR A 1 88 ? 3.864 0.373 -19.766 1.00 96.56 88 THR A CA 1
ATOM 653 C C . THR A 1 88 ? 2.820 0.330 -18.659 1.00 96.56 88 THR A C 1
ATOM 655 O O . THR A 1 88 ? 2.909 -0.481 -17.738 1.00 96.56 88 THR A O 1
ATOM 658 N N . GLU A 1 89 ? 1.826 1.205 -18.757 1.00 96.19 89 GLU A N 1
ATOM 659 C CA . GLU A 1 89 ? 0.617 1.094 -17.949 1.00 96.19 89 GLU A CA 1
ATOM 660 C C . GLU A 1 89 ? -0.059 -0.270 -18.185 1.00 96.19 89 GLU A C 1
ATOM 662 O O . GLU A 1 89 ? -0.056 -0.773 -19.315 1.00 96.19 89 GLU A O 1
ATOM 667 N N . GLN A 1 90 ? -0.585 -0.885 -17.124 1.00 96.44 90 GLN A N 1
ATOM 668 C CA . GLN A 1 90 ? -1.288 -2.171 -17.181 1.00 96.44 90 GLN A CA 1
ATOM 669 C C . GLN A 1 90 ? -2.616 -2.092 -16.421 1.00 96.44 90 GLN A C 1
ATOM 671 O O . GLN A 1 90 ? -2.744 -1.333 -15.467 1.00 96.44 90 GLN A O 1
ATOM 676 N N . ASP A 1 91 ? -3.584 -2.917 -16.807 1.00 94.94 91 ASP A N 1
ATOM 677 C CA . ASP A 1 91 ? -4.884 -3.016 -16.134 1.00 94.94 91 ASP A CA 1
ATOM 678 C C . ASP A 1 91 ? -4.766 -3.735 -14.768 1.00 94.94 91 ASP A C 1
ATOM 680 O O . ASP A 1 91 ? -4.029 -4.725 -14.628 1.00 94.94 91 ASP A O 1
ATOM 684 N N . SER A 1 92 ? -5.481 -3.237 -13.750 1.00 94.06 92 SER A N 1
ATOM 685 C CA . SER A 1 92 ? -5.540 -3.823 -12.402 1.00 94.06 92 SER A CA 1
ATOM 686 C C . SER A 1 92 ? -6.863 -4.528 -12.051 1.00 94.06 92 SER A C 1
ATOM 688 O O . SER A 1 92 ? -6.948 -5.112 -10.969 1.00 94.06 92 SER A O 1
ATOM 690 N N . ALA A 1 93 ? -7.858 -4.546 -12.946 1.00 80.56 93 ALA A N 1
ATOM 691 C CA . ALA A 1 93 ? -9.222 -5.027 -12.700 1.00 80.56 93 ALA A CA 1
ATOM 692 C C . ALA A 1 93 ? -9.293 -6.475 -12.184 1.00 80.56 93 ALA A C 1
ATOM 694 O O . ALA A 1 93 ? -10.161 -6.804 -11.386 1.00 80.56 93 ALA A O 1
ATOM 695 N N . GLU A 1 94 ? -8.351 -7.334 -12.582 1.00 82.81 94 GLU A N 1
ATOM 696 C CA . GLU A 1 94 ? -8.279 -8.740 -12.150 1.00 82.81 94 GLU A CA 1
ATOM 697 C C . GLU A 1 94 ? -7.175 -8.988 -11.106 1.00 82.81 94 GLU A C 1
ATOM 699 O O . GLU A 1 94 ? -6.489 -10.020 -11.113 1.00 82.81 94 GLU A O 1
ATOM 704 N N . ARG A 1 95 ? -6.878 -8.004 -10.253 1.00 91.69 95 ARG A N 1
ATOM 705 C CA . ARG A 1 95 ? -5.811 -8.106 -9.245 1.00 91.69 95 ARG A CA 1
ATOM 706 C C . ARG A 1 95 ? -6.401 -8.149 -7.846 1.00 91.69 95 ARG A C 1
ATOM 708 O O . ARG A 1 95 ? -6.376 -7.166 -7.125 1.00 91.69 95 ARG A O 1
ATOM 715 N N . ASP A 1 96 ? -6.815 -9.334 -7.421 1.00 94.75 96 ASP A N 1
ATOM 716 C CA . ASP A 1 96 ? -7.449 -9.550 -6.111 1.00 94.75 96 ASP A CA 1
ATOM 717 C C . ASP A 1 96 ? -6.520 -9.352 -4.908 1.00 94.75 96 ASP A C 1
ATOM 719 O O . ASP A 1 96 ? -6.973 -9.137 -3.785 1.00 94.75 96 ASP A O 1
ATOM 723 N N . TYR A 1 97 ? -5.208 -9.434 -5.128 1.00 96.12 97 TYR A N 1
ATOM 724 C CA . TYR A 1 97 ? -4.217 -9.323 -4.067 1.00 96.12 97 TYR A CA 1
ATOM 725 C C . TYR A 1 97 ? -2.949 -8.604 -4.522 1.00 96.12 97 TYR A C 1
ATOM 727 O O . TYR A 1 97 ? -2.568 -8.595 -5.705 1.00 96.12 97 TYR A O 1
ATOM 735 N N . ALA A 1 98 ? -2.235 -8.068 -3.540 1.00 97.81 98 ALA A N 1
ATOM 736 C CA . ALA A 1 98 ? -0.920 -7.483 -3.719 1.00 97.81 98 ALA A CA 1
ATOM 737 C C . ALA A 1 98 ? 0.045 -7.955 -2.632 1.00 97.81 98 ALA A C 1
ATOM 739 O O . ALA A 1 98 ? -0.337 -8.095 -1.473 1.00 97.81 98 ALA A O 1
ATOM 740 N N . LEU A 1 99 ? 1.305 -8.169 -3.003 1.00 98.38 99 LEU A N 1
ATOM 741 C CA . LEU A 1 99 ? 2.396 -8.305 -2.044 1.00 98.38 99 LEU A CA 1
ATOM 742 C C . LEU A 1 99 ? 3.226 -7.027 -2.038 1.00 98.38 99 LEU A C 1
ATOM 744 O O . LEU A 1 99 ? 3.791 -6.652 -3.065 1.00 98.38 99 LEU A O 1
ATOM 748 N N . ILE A 1 100 ? 3.334 -6.377 -0.886 1.00 98.44 100 ILE A N 1
ATOM 749 C CA . ILE A 1 100 ? 4.277 -5.280 -0.675 1.00 98.44 100 ILE A CA 1
ATOM 750 C C . ILE A 1 100 ? 5.578 -5.885 -0.188 1.00 98.44 100 ILE A C 1
ATOM 752 O O . ILE A 1 100 ? 5.612 -6.452 0.902 1.00 98.44 100 ILE A O 1
ATOM 756 N N . ASN A 1 101 ? 6.644 -5.746 -0.970 1.00 98.25 101 ASN A N 1
ATOM 757 C CA . ASN A 1 101 ? 7.961 -6.232 -0.586 1.00 98.25 101 ASN A CA 1
ATOM 758 C C . ASN A 1 101 ? 8.866 -5.071 -0.176 1.00 98.25 101 ASN A C 1
ATOM 760 O O . ASN A 1 101 ? 9.046 -4.124 -0.943 1.00 98.25 101 ASN A O 1
ATOM 764 N N . SER A 1 102 ? 9.466 -5.131 1.011 1.00 97.12 102 SER A N 1
ATOM 765 C CA . SER A 1 102 ? 10.390 -4.097 1.477 1.00 97.12 102 SER A CA 1
ATOM 766 C C . SER A 1 102 ? 11.566 -4.683 2.246 1.00 97.12 102 SER A C 1
ATOM 768 O O . SER A 1 102 ? 11.453 -5.691 2.943 1.00 97.12 102 SER A O 1
ATOM 770 N N . LYS A 1 103 ? 12.728 -4.053 2.087 1.00 96.25 103 LYS A N 1
ATOM 771 C CA . LYS A 1 103 ? 14.001 -4.489 2.658 1.00 96.25 103 LYS A CA 1
ATOM 772 C C . LYS A 1 103 ? 14.745 -3.270 3.184 1.00 96.25 103 LYS A C 1
ATOM 774 O O . LYS A 1 103 ? 14.490 -2.144 2.764 1.00 96.25 103 LYS A O 1
ATOM 779 N N . GLY A 1 104 ? 15.664 -3.486 4.108 1.00 92.06 104 GLY A N 1
ATOM 780 C CA . GLY A 1 104 ? 16.448 -2.417 4.704 1.00 92.06 104 GLY A CA 1
ATOM 781 C C . GLY A 1 104 ? 17.792 -2.904 5.215 1.00 92.06 104 GLY A C 1
ATOM 782 O O . GLY A 1 104 ? 18.080 -4.103 5.270 1.00 92.06 104 GLY A O 1
ATOM 783 N N . PHE A 1 105 ? 18.631 -1.947 5.603 1.00 93.19 105 PHE A N 1
ATOM 784 C CA . PHE A 1 105 ? 19.922 -2.233 6.219 1.00 93.19 105 PHE A CA 1
ATOM 785 C C . PHE A 1 105 ? 19.776 -3.083 7.489 1.00 93.19 105 PHE A C 1
ATOM 787 O O . PHE A 1 105 ? 18.721 -3.113 8.122 1.00 93.19 105 PHE A O 1
ATOM 794 N N . GLY A 1 106 ? 20.846 -3.789 7.861 1.00 95.75 106 GLY A N 1
ATOM 795 C CA . GLY A 1 106 ? 20.862 -4.638 9.057 1.00 95.75 106 GLY A CA 1
ATOM 796 C C . GLY A 1 106 ? 20.106 -5.963 8.911 1.00 95.75 106 GLY A C 1
ATOM 797 O O . GLY A 1 106 ? 19.782 -6.580 9.916 1.00 95.75 106 GLY A O 1
ATOM 798 N N . GLY A 1 107 ? 19.818 -6.404 7.681 1.00 95.19 107 GLY A N 1
ATOM 799 C CA . GLY A 1 107 ? 19.135 -7.679 7.435 1.00 95.19 107 GLY A CA 1
ATOM 800 C C . GLY A 1 107 ? 17.619 -7.632 7.646 1.00 95.19 107 GLY A C 1
ATOM 801 O O . GLY A 1 107 ? 16.986 -8.678 7.776 1.00 95.19 107 GLY A O 1
ATOM 802 N N . ASN A 1 108 ? 17.026 -6.437 7.655 1.00 97.50 108 ASN A N 1
ATOM 803 C CA . ASN A 1 108 ? 15.586 -6.261 7.809 1.00 97.50 108 ASN A CA 1
ATOM 804 C C . ASN A 1 108 ? 14.867 -6.544 6.486 1.00 97.50 108 ASN A C 1
ATOM 806 O O . ASN A 1 108 ? 15.148 -5.906 5.472 1.00 97.50 108 ASN A O 1
ATOM 810 N N . ASN A 1 109 ? 13.929 -7.488 6.500 1.00 97.38 109 ASN A N 1
ATOM 811 C CA . ASN A 1 109 ? 13.116 -7.857 5.343 1.00 97.38 109 ASN A CA 1
ATOM 812 C C . ASN A 1 109 ? 11.672 -8.049 5.802 1.00 97.38 109 ASN A C 1
ATOM 814 O O . ASN A 1 109 ? 11.434 -8.700 6.819 1.00 97.38 109 ASN A O 1
ATOM 818 N N . ALA A 1 110 ? 10.720 -7.503 5.055 1.00 98.00 110 ALA A N 1
ATOM 819 C CA . ALA A 1 110 ? 9.302 -7.635 5.344 1.00 98.00 110 ALA A CA 1
ATOM 820 C C . ALA A 1 110 ? 8.498 -7.762 4.049 1.00 98.00 110 ALA A C 1
ATOM 822 O O . ALA A 1 110 ? 8.753 -7.071 3.059 1.00 98.00 110 ALA A O 1
ATOM 823 N N . THR A 1 111 ? 7.481 -8.617 4.089 1.00 98.38 111 THR A N 1
ATOM 824 C CA . THR A 1 111 ? 6.472 -8.720 3.039 1.00 98.38 111 THR A CA 1
ATOM 825 C C . THR A 1 111 ? 5.096 -8.655 3.685 1.00 98.38 111 THR A C 1
ATOM 827 O O . THR A 1 111 ? 4.837 -9.374 4.647 1.00 98.38 111 THR A O 1
ATOM 830 N N . ALA A 1 112 ? 4.218 -7.806 3.159 1.00 97.94 112 ALA A N 1
ATOM 831 C CA . ALA A 1 112 ? 2.823 -7.726 3.579 1.00 97.94 112 ALA A CA 1
ATOM 832 C C . ALA A 1 112 ? 1.912 -8.161 2.432 1.00 97.94 112 ALA A C 1
ATOM 834 O O . ALA A 1 112 ? 2.109 -7.740 1.291 1.00 97.94 112 ALA A O 1
ATOM 835 N N . ALA A 1 113 ? 0.921 -8.994 2.739 1.00 97.75 113 ALA A N 1
ATOM 836 C CA . ALA A 1 113 ? -0.135 -9.352 1.805 1.00 97.75 113 ALA A CA 1
ATOM 837 C C . ALA A 1 113 ? -1.332 -8.420 2.003 1.00 97.75 113 ALA A C 1
ATOM 839 O O . ALA A 1 113 ? -1.745 -8.153 3.130 1.00 97.75 113 ALA A O 1
ATOM 840 N N . LEU A 1 114 ? -1.889 -7.950 0.896 1.00 98.00 114 LEU A N 1
ATOM 841 C CA . LEU A 1 114 ? -3.097 -7.145 0.849 1.00 98.00 114 LEU A CA 1
ATOM 842 C C . LEU A 1 114 ? -4.134 -7.835 -0.021 1.00 98.00 114 LEU A C 1
ATOM 844 O O . LEU A 1 114 ? -3.783 -8.429 -1.043 1.00 98.00 114 LEU A O 1
ATOM 848 N N . LEU A 1 115 ? -5.397 -7.675 0.350 1.00 97.94 115 LEU A N 1
ATOM 849 C CA . LEU A 1 115 ? -6.542 -8.045 -0.470 1.00 97.94 115 LEU A CA 1
ATOM 850 C C . LEU A 1 115 ? -7.187 -6.778 -1.023 1.00 97.94 115 LEU A C 1
ATOM 852 O O . LEU A 1 115 ? -7.212 -5.747 -0.349 1.00 97.94 115 LEU A O 1
ATOM 856 N N . SER A 1 116 ? -7.693 -6.866 -2.248 1.00 97.19 116 SER A N 1
ATOM 857 C CA . SER A 1 116 ? -8.413 -5.771 -2.889 1.00 97.19 116 SER A CA 1
ATOM 858 C C . SER A 1 116 ? -9.683 -5.412 -2.100 1.00 97.19 116 SER A C 1
ATOM 860 O O . SER A 1 116 ? -10.194 -6.244 -1.331 1.00 97.19 116 SER A O 1
ATOM 862 N N . PRO A 1 117 ? -10.233 -4.197 -2.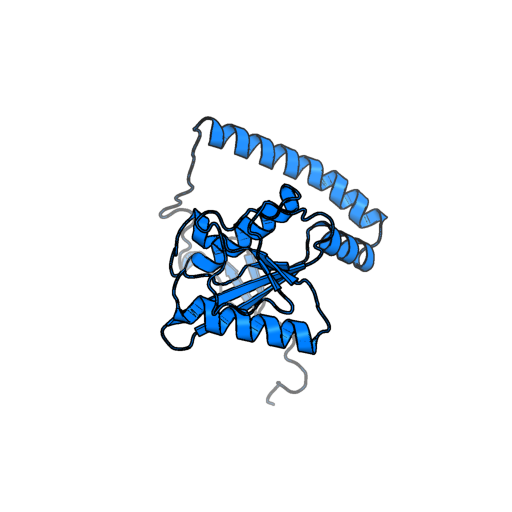286 1.00 95.50 117 PRO A N 1
ATOM 863 C CA . PRO A 1 117 ? -11.528 -3.833 -1.718 1.00 95.50 117 PRO A CA 1
ATOM 864 C C . PRO A 1 117 ? -12.630 -4.838 -2.076 1.00 95.50 117 PRO A C 1
ATOM 866 O O . PRO A 1 117 ? -13.349 -5.290 -1.188 1.00 95.50 117 PRO A O 1
ATOM 869 N N . ASP A 1 118 ? -12.689 -5.275 -3.336 1.00 94.94 118 ASP A N 1
ATOM 870 C CA . ASP A 1 118 ? -13.706 -6.215 -3.817 1.00 94.94 118 ASP A CA 1
ATOM 871 C C . ASP A 1 118 ? -13.580 -7.589 -3.155 1.00 94.94 118 ASP A C 1
ATOM 873 O O . ASP A 1 118 ? -14.567 -8.144 -2.668 1.00 94.94 118 ASP A O 1
ATOM 877 N N . THR A 1 119 ? -12.362 -8.133 -3.066 1.00 97.00 119 THR A N 1
ATOM 878 C CA . THR A 1 119 ? -12.108 -9.402 -2.366 1.00 97.00 119 THR A CA 1
ATOM 879 C C . THR A 1 119 ? -12.456 -9.294 -0.882 1.00 97.00 119 THR A C 1
ATOM 881 O O . THR A 1 119 ? -13.087 -10.190 -0.316 1.00 97.00 119 THR A O 1
ATOM 884 N N . THR A 1 120 ? -12.088 -8.183 -0.244 1.00 97.06 120 THR A N 1
ATOM 885 C CA . THR A 1 120 ? -12.400 -7.929 1.168 1.00 97.06 120 THR A CA 1
ATOM 886 C C . THR A 1 120 ? -13.912 -7.858 1.389 1.00 97.06 120 THR A C 1
ATOM 888 O O . THR A 1 120 ? -14.436 -8.465 2.323 1.00 97.06 120 THR A O 1
ATOM 891 N N . GLU A 1 121 ? -14.645 -7.189 0.502 1.00 96.12 121 GLU A N 1
ATOM 892 C CA . GLU A 1 121 ? -16.099 -7.078 0.585 1.00 96.12 121 GLU A CA 1
ATOM 893 C C . GLU A 1 121 ? -16.791 -8.432 0.355 1.00 96.12 121 GLU A C 1
ATOM 895 O O . GLU A 1 121 ? -17.733 -8.776 1.070 1.00 96.12 121 GLU A O 1
ATOM 900 N N . GLN A 1 122 ? -16.281 -9.267 -0.557 1.00 96.88 122 GLN A N 1
ATOM 901 C CA . GLN A 1 122 ? -16.746 -10.651 -0.724 1.00 96.88 122 GLN A CA 1
ATOM 902 C C . GLN A 1 122 ? -16.554 -11.485 0.552 1.00 96.88 122 GLN A C 1
ATOM 904 O O . GLN A 1 122 ? -17.442 -12.257 0.928 1.00 96.88 122 GLN A O 1
ATOM 909 N N . MET A 1 123 ? -15.423 -11.322 1.246 1.00 97.94 123 MET A N 1
ATOM 910 C CA . MET A 1 123 ? -15.178 -11.986 2.531 1.00 97.94 123 MET A CA 1
ATOM 911 C C . MET A 1 123 ? -16.156 -11.515 3.609 1.00 97.94 123 MET A C 1
ATOM 913 O O . MET A 1 123 ? -16.698 -12.347 4.337 1.00 97.94 123 MET A O 1
ATOM 917 N N . LEU A 1 124 ? -16.438 -10.211 3.676 1.00 97.94 124 LEU A N 1
ATOM 918 C CA . LEU A 1 124 ? -17.423 -9.651 4.602 1.00 97.94 124 LEU A CA 1
ATOM 919 C C . LEU A 1 124 ? -18.833 -10.191 4.325 1.00 97.94 124 LEU A C 1
ATOM 921 O O . LEU A 1 124 ? -19.513 -10.620 5.255 1.00 97.94 124 LEU A O 1
ATOM 925 N N . VAL A 1 125 ? -19.252 -10.275 3.057 1.00 98.31 125 VAL A N 1
ATOM 926 C CA . VAL A 1 125 ? -20.541 -10.887 2.675 1.00 98.31 125 VAL A CA 1
ATOM 927 C C . VAL A 1 125 ? -20.615 -12.347 3.113 1.00 98.31 125 VAL A C 1
ATOM 929 O O . VAL A 1 125 ? -21.660 -12.793 3.586 1.00 98.31 125 VAL A O 1
ATOM 932 N N . ARG A 1 126 ? -19.521 -13.104 2.982 1.00 98.06 126 ARG A N 1
ATOM 933 C CA . ARG A 1 126 ? -19.464 -14.500 3.433 1.00 98.06 126 ARG A CA 1
ATOM 934 C C . ARG A 1 126 ? -19.565 -14.627 4.956 1.00 98.06 126 ARG A C 1
ATOM 936 O O . ARG A 1 126 ? -20.147 -15.601 5.423 1.00 98.06 126 ARG A O 1
ATOM 943 N N . ALA A 1 127 ? -18.990 -13.691 5.706 1.00 98.00 127 ALA A N 1
ATOM 944 C CA . ALA A 1 127 ? -18.955 -13.733 7.166 1.00 98.00 127 ALA A CA 1
ATOM 945 C C . ALA A 1 127 ? -20.260 -13.246 7.821 1.00 98.00 127 ALA A C 1
ATOM 947 O O . ALA A 1 127 ? -20.698 -13.837 8.803 1.00 98.00 127 ALA A O 1
ATOM 948 N N . HIS A 1 128 ? -20.881 -12.204 7.266 1.00 97.56 128 HIS A N 1
ATOM 949 C CA . HIS A 1 128 ? -21.997 -11.478 7.890 1.00 97.56 128 HIS A CA 1
ATOM 950 C C . HIS A 1 128 ? -23.337 -11.649 7.156 1.00 97.56 128 HIS A C 1
ATOM 952 O O . HIS A 1 128 ? -24.399 -11.343 7.686 1.00 97.56 128 HIS A O 1
ATOM 958 N N . GLY A 1 129 ? -23.321 -12.179 5.932 1.00 98.12 129 GLY A N 1
ATOM 959 C CA . GLY A 1 129 ? -24.517 -12.303 5.103 1.00 98.12 129 GLY A CA 1
ATOM 960 C C . GLY A 1 129 ? -24.836 -11.031 4.313 1.00 98.12 129 GLY A C 1
ATOM 961 O O . GLY A 1 129 ? -24.326 -9.940 4.563 1.00 98.12 129 GLY A O 1
ATOM 962 N N . ARG A 1 130 ? -25.674 -11.186 3.283 1.00 97.81 130 ARG A N 1
ATOM 963 C CA . ARG A 1 130 ? -25.934 -10.123 2.297 1.00 97.81 130 ARG A CA 1
ATOM 964 C C . ARG A 1 130 ? -26.705 -8.942 2.876 1.00 97.81 130 ARG A C 1
ATOM 966 O O . ARG A 1 130 ? -26.394 -7.813 2.516 1.00 97.81 130 ARG A O 1
ATOM 973 N N . ASP A 1 131 ? -27.664 -9.203 3.758 1.00 98.19 131 ASP A N 1
ATOM 974 C CA . ASP A 1 131 ? -28.546 -8.166 4.300 1.00 98.19 131 ASP A CA 1
ATOM 975 C C . ASP A 1 131 ? -27.791 -7.229 5.252 1.00 98.19 131 ASP A C 1
ATOM 977 O O . ASP A 1 131 ? -27.926 -6.010 5.158 1.00 98.19 131 ASP A O 1
ATOM 981 N N . GLU A 1 132 ? -26.922 -7.775 6.112 1.00 98.06 132 GLU A N 1
ATOM 982 C CA . GLU A 1 132 ? -26.088 -6.972 7.016 1.00 98.06 132 GLU A CA 1
ATOM 983 C C . GLU A 1 132 ? -25.084 -6.113 6.234 1.00 98.06 132 GLU A C 1
ATOM 985 O O . GLU A 1 132 ? -24.929 -4.921 6.513 1.00 98.06 132 GLU A O 1
ATOM 990 N N . ILE A 1 133 ? -24.451 -6.681 5.200 1.00 98.25 133 ILE A N 1
ATOM 991 C CA . ILE A 1 133 ? -23.535 -5.923 4.341 1.00 98.25 133 ILE A CA 1
ATOM 992 C C . ILE A 1 133 ? -24.274 -4.885 3.491 1.00 98.25 133 ILE A C 1
ATOM 994 O O . ILE A 1 133 ? -23.738 -3.798 3.291 1.00 98.25 133 ILE A O 1
ATOM 998 N N . ALA A 1 134 ? -25.502 -5.146 3.038 1.00 97.94 134 ALA A N 1
ATOM 999 C CA . ALA A 1 134 ? -26.322 -4.136 2.366 1.00 97.94 134 ALA A CA 1
ATOM 1000 C C . ALA A 1 134 ? -26.615 -2.947 3.297 1.00 97.94 134 ALA A C 1
ATOM 1002 O O . ALA A 1 134 ? -26.318 -1.810 2.942 1.00 97.94 134 ALA A O 1
ATOM 1003 N N . ALA A 1 135 ? -27.058 -3.206 4.531 1.00 98.12 135 ALA A N 1
ATOM 1004 C CA . ALA A 1 135 ? -27.282 -2.153 5.523 1.00 98.12 135 ALA A CA 1
ATOM 1005 C C . ALA A 1 135 ? -25.989 -1.403 5.910 1.00 98.12 135 ALA A C 1
ATOM 1007 O O . ALA A 1 135 ? -26.012 -0.218 6.251 1.00 98.12 135 ALA A O 1
ATOM 1008 N N . TRP A 1 136 ? -24.832 -2.073 5.891 1.00 97.88 136 TRP A N 1
ATOM 1009 C CA . TRP A 1 136 ? -23.535 -1.411 6.045 1.00 97.88 136 TRP A CA 1
ATOM 1010 C C . TRP A 1 136 ? -23.192 -0.514 4.848 1.00 97.88 136 TRP A C 1
ATOM 1012 O O . TRP A 1 136 ? -22.755 0.613 5.075 1.00 97.88 136 TRP A O 1
ATOM 1022 N N . ARG A 1 137 ? -23.427 -0.957 3.604 1.00 97.31 137 ARG A N 1
ATOM 1023 C CA . ARG A 1 137 ? -23.224 -0.137 2.394 1.00 97.31 137 ARG A CA 1
ATOM 1024 C C . ARG A 1 137 ? -24.076 1.129 2.436 1.00 97.31 137 ARG A C 1
ATOM 1026 O O . ARG A 1 137 ? -23.533 2.207 2.228 1.00 97.31 137 ARG A O 1
ATOM 1033 N N . ASP A 1 138 ? -25.342 1.019 2.835 1.00 98.12 138 ASP A N 1
ATOM 1034 C CA . ASP A 1 138 ? -26.230 2.180 2.983 1.00 98.12 138 ASP A CA 1
ATOM 1035 C C . ASP A 1 138 ? -25.670 3.207 3.984 1.00 98.12 138 ASP A C 1
ATOM 1037 O O . ASP A 1 138 ? -25.683 4.412 3.735 1.00 98.12 138 ASP A O 1
ATOM 1041 N N . ARG A 1 139 ? -25.108 2.746 5.113 1.00 97.75 139 ARG A N 1
ATOM 1042 C CA . ARG A 1 139 ? -24.432 3.628 6.085 1.00 97.75 139 ARG A CA 1
ATOM 1043 C C . ARG A 1 139 ? -23.116 4.199 5.550 1.00 97.75 139 ARG A C 1
ATOM 1045 O O . ARG A 1 139 ? -22.746 5.314 5.920 1.00 97.75 139 ARG A O 1
ATOM 1052 N N . ARG A 1 140 ? -22.404 3.453 4.699 1.00 97.25 140 ARG A N 1
ATOM 1053 C CA . ARG A 1 140 ? -21.133 3.868 4.086 1.00 97.25 140 ARG A CA 1
ATOM 1054 C C . ARG A 1 140 ? -21.313 5.071 3.164 1.00 97.25 140 ARG A C 1
ATOM 1056 O O . ARG A 1 140 ? -20.392 5.875 3.083 1.00 97.25 140 ARG A O 1
ATOM 1063 N N . GLU A 1 141 ? -22.476 5.242 2.540 1.00 98.06 141 GLU A N 1
ATOM 1064 C CA . GLU A 1 141 ? -22.752 6.386 1.656 1.00 98.06 141 GLU A CA 1
ATOM 1065 C C . GLU A 1 141 ? -22.554 7.737 2.358 1.00 98.06 141 GLU A C 1
ATOM 1067 O O . GLU A 1 141 ? -21.919 8.641 1.815 1.00 98.06 141 GLU A O 1
ATOM 1072 N N . ALA A 1 142 ? -23.005 7.867 3.611 1.00 98.06 142 ALA A N 1
ATOM 1073 C CA . ALA A 1 142 ? -22.792 9.088 4.389 1.00 98.06 142 ALA A CA 1
ATOM 1074 C C . ALA A 1 142 ? -21.301 9.340 4.684 1.00 98.06 142 ALA A C 1
ATOM 1076 O O . ALA A 1 142 ? -20.842 10.482 4.652 1.00 98.06 142 ALA A O 1
ATOM 1077 N N . VAL A 1 143 ? -20.532 8.274 4.934 1.00 98.00 143 VAL A N 1
ATOM 1078 C CA . VAL A 1 143 ? -19.080 8.355 5.155 1.00 98.00 143 VAL A CA 1
ATOM 1079 C C . VAL A 1 143 ? -18.358 8.753 3.867 1.00 98.00 143 VAL A C 1
ATOM 1081 O O . VAL A 1 143 ? -17.492 9.622 3.905 1.00 98.00 143 VAL A O 1
ATOM 1084 N N . ALA A 1 144 ? -18.743 8.177 2.726 1.00 97.00 144 ALA A N 1
ATOM 1085 C CA . ALA A 1 144 ? -18.180 8.509 1.420 1.00 97.00 144 ALA A CA 1
ATOM 1086 C C . ALA A 1 144 ? -18.456 9.973 1.040 1.00 97.00 144 ALA A C 1
ATOM 1088 O O . ALA A 1 144 ? -17.551 10.680 0.598 1.00 97.00 144 ALA A O 1
ATOM 1089 N N . ALA A 1 145 ? -19.675 10.465 1.288 1.00 97.88 145 ALA A N 1
ATOM 1090 C CA . ALA A 1 145 ? -20.017 11.870 1.083 1.00 97.88 145 ALA A CA 1
ATOM 1091 C C . ALA A 1 145 ? -19.183 12.807 1.977 1.00 97.88 145 ALA A C 1
ATOM 1093 O O . ALA A 1 145 ? -18.671 13.819 1.499 1.00 97.88 145 ALA A O 1
ATOM 1094 N N . ALA A 1 146 ? -18.994 12.460 3.256 1.00 97.75 146 ALA A N 1
ATOM 1095 C CA . ALA A 1 146 ? -18.161 13.236 4.176 1.00 97.75 146 ALA A CA 1
ATOM 1096 C C . ALA A 1 146 ? -16.672 13.225 3.778 1.00 97.75 146 ALA A C 1
ATOM 1098 O O . ALA A 1 146 ? -16.000 14.256 3.865 1.00 97.75 146 ALA A O 1
ATOM 1099 N N . GLN A 1 147 ? -16.160 12.086 3.302 1.00 96.94 147 GLN A N 1
ATOM 1100 C CA . GLN A 1 147 ? -14.804 11.968 2.766 1.00 96.94 147 GLN A CA 1
ATOM 1101 C C . GLN A 1 147 ? -14.615 12.873 1.542 1.00 96.94 147 GLN A C 1
ATOM 1103 O O . GLN A 1 147 ? -13.659 13.645 1.511 1.00 96.94 147 GLN A O 1
ATOM 1108 N N . ALA A 1 148 ? -15.542 12.835 0.580 1.00 97.00 148 ALA A N 1
ATOM 1109 C CA . ALA A 1 148 ? -15.485 13.665 -0.623 1.00 97.00 148 ALA A CA 1
ATOM 1110 C C . ALA A 1 148 ? -15.568 15.167 -0.301 1.00 97.00 148 ALA A C 1
ATOM 1112 O O . ALA A 1 148 ? -14.833 15.969 -0.877 1.00 97.00 148 ALA A O 1
ATOM 1113 N N . ALA A 1 149 ? -16.423 15.556 0.652 1.00 96.69 149 ALA A N 1
ATOM 1114 C CA . ALA A 1 149 ? -16.496 16.936 1.129 1.00 96.69 149 ALA A CA 1
ATOM 1115 C C . ALA A 1 149 ? -15.174 17.379 1.774 1.00 96.69 149 ALA A C 1
ATOM 1117 O O . ALA A 1 149 ? -14.650 18.442 1.443 1.00 96.69 149 ALA A O 1
ATOM 1118 N N . THR A 1 150 ? -14.593 16.528 2.628 1.00 95.69 150 THR A N 1
ATOM 1119 C CA . THR A 1 150 ? -13.289 16.788 3.253 1.00 95.69 150 THR A CA 1
ATOM 1120 C C . THR A 1 150 ? -12.204 16.957 2.191 1.00 95.69 150 THR A C 1
ATOM 1122 O O . THR A 1 150 ? -11.449 17.923 2.236 1.00 95.69 150 THR A O 1
ATOM 1125 N N . GLU A 1 151 ? -12.127 16.059 1.209 1.00 95.50 151 GLU A N 1
ATOM 1126 C CA . GLU A 1 151 ? -11.153 16.138 0.117 1.00 95.50 151 GLU A CA 1
ATOM 1127 C C . GLU A 1 151 ? -11.294 17.440 -0.683 1.00 95.50 151 GLU A C 1
ATOM 1129 O O . GLU A 1 151 ? -10.298 18.135 -0.897 1.00 95.50 151 GLU A O 1
ATOM 1134 N N . ALA A 1 152 ? -12.521 17.827 -1.047 1.00 96.50 152 ALA A N 1
ATOM 1135 C CA . ALA A 1 152 ? -12.787 19.076 -1.758 1.00 96.50 152 ALA A CA 1
ATOM 1136 C C . ALA A 1 152 ? -12.314 20.309 -0.967 1.00 96.50 152 ALA A C 1
ATOM 1138 O O . ALA A 1 152 ? -11.680 21.201 -1.535 1.00 96.50 152 ALA A O 1
ATOM 1139 N N . GLU A 1 153 ? -12.556 20.346 0.346 1.00 96.25 153 GLU A N 1
ATOM 1140 C CA . GLU A 1 153 ? -12.054 21.410 1.222 1.00 96.25 153 GLU A CA 1
ATOM 1141 C C . GLU A 1 153 ? -10.520 21.457 1.252 1.00 96.25 153 GLU A C 1
ATOM 1143 O O . GLU A 1 153 ? -9.933 22.538 1.139 1.00 96.25 153 GLU A O 1
ATOM 1148 N N . ARG A 1 154 ? -9.849 20.301 1.372 1.00 95.50 154 ARG A N 1
ATOM 1149 C CA . ARG A 1 154 ? -8.375 20.238 1.409 1.00 95.50 154 ARG A CA 1
ATOM 1150 C C . ARG A 1 154 ? -7.756 20.662 0.079 1.00 95.50 154 ARG A C 1
ATOM 1152 O O . ARG A 1 154 ? -6.793 21.428 0.082 1.00 95.50 154 ARG A O 1
ATOM 1159 N N . ILE A 1 155 ? -8.330 20.239 -1.049 1.00 95.69 155 ILE A N 1
ATOM 1160 C CA . ILE A 1 155 ? -7.902 20.663 -2.394 1.00 95.69 155 ILE A CA 1
ATOM 1161 C C . ILE A 1 155 ? -8.082 22.176 -2.574 1.00 95.69 155 ILE A C 1
ATOM 1163 O O . ILE A 1 155 ? -7.216 22.829 -3.154 1.00 95.69 155 ILE A O 1
ATOM 1167 N N . ALA A 1 156 ? -9.149 22.758 -2.019 1.00 96.69 156 ALA A N 1
ATOM 1168 C CA . ALA A 1 156 ? -9.372 24.205 -2.014 1.00 96.69 156 ALA A CA 1
ATOM 1169 C C . ALA A 1 156 ? -8.409 24.984 -1.087 1.00 96.69 156 ALA A C 1
ATOM 1171 O O . ALA A 1 156 ? -8.510 26.206 -0.980 1.00 96.69 156 ALA A O 1
ATOM 1172 N N . GLY A 1 157 ? -7.470 24.302 -0.423 1.00 95.69 157 GLY A N 1
ATOM 1173 C CA . GLY A 1 157 ? -6.469 24.906 0.454 1.00 95.69 157 GLY A CA 1
ATOM 1174 C C . GLY A 1 157 ? -6.914 25.058 1.908 1.00 95.69 157 GLY A C 1
ATOM 1175 O O . GLY A 1 157 ? -6.152 25.596 2.712 1.00 95.69 157 GLY A O 1
ATOM 1176 N N . SER A 1 158 ? -8.100 24.562 2.277 1.00 95.38 158 SER A N 1
ATOM 1177 C CA . SER A 1 158 ? -8.592 24.556 3.660 1.00 95.38 158 SER A CA 1
ATOM 1178 C C . SER A 1 158 ? -7.930 23.431 4.464 1.00 95.38 158 SER A C 1
ATOM 1180 O O . SER A 1 158 ? -8.537 22.413 4.800 1.00 95.38 158 SER A O 1
ATOM 1182 N N . TRP A 1 159 ? -6.635 23.582 4.740 1.00 92.81 159 TRP A N 1
ATOM 1183 C CA . TRP A 1 159 ? -5.885 22.655 5.583 1.00 92.81 159 TRP A CA 1
ATOM 1184 C C . TRP A 1 159 ? -6.049 23.019 7.057 1.00 92.81 159 TRP A C 1
ATOM 1186 O O . TRP A 1 159 ? -5.654 24.097 7.490 1.00 92.81 159 TRP A O 1
ATOM 1196 N N . ALA A 1 160 ? -6.580 22.082 7.838 1.00 87.94 160 ALA A N 1
ATOM 1197 C CA . ALA A 1 160 ? -6.672 22.182 9.291 1.00 87.94 160 ALA A CA 1
ATOM 1198 C C . ALA A 1 160 ? -5.985 20.959 9.922 1.00 87.94 160 ALA A C 1
ATOM 1200 O O . ALA A 1 160 ? -6.666 19.970 10.207 1.00 87.94 160 ALA A O 1
ATOM 1201 N N . PRO A 1 161 ? -4.642 20.949 10.041 1.00 91.38 161 PRO A N 1
ATOM 1202 C CA . PRO A 1 161 ? -3.944 19.917 10.794 1.00 91.38 161 PRO A CA 1
ATOM 1203 C C . PRO A 1 161 ? -4.311 20.028 12.277 1.00 91.38 161 PRO A C 1
ATOM 1205 O O . PRO A 1 161 ? -4.265 21.110 12.861 1.00 91.38 161 PRO A O 1
ATOM 1208 N N . SER A 1 162 ? -4.666 18.902 12.884 1.00 91.94 162 SER A N 1
ATOM 1209 C CA . SER A 1 162 ? -4.953 18.829 14.313 1.00 91.94 162 SER A CA 1
ATOM 1210 C C . SER A 1 162 ? -3.655 18.826 15.118 1.00 91.94 162 SER A C 1
ATOM 1212 O O . SER A 1 162 ? -2.810 17.951 14.933 1.00 91.94 162 SER A O 1
ATOM 1214 N N . TYR A 1 163 ? -3.507 19.786 16.030 1.00 94.44 163 TYR A N 1
ATOM 1215 C CA . TYR A 1 163 ? -2.418 19.829 17.005 1.00 94.44 163 TYR A CA 1
ATOM 1216 C C . TYR A 1 163 ? -2.987 20.176 18.381 1.00 94.44 163 TYR A C 1
ATOM 1218 O O . TYR A 1 163 ? -3.250 21.334 18.693 1.00 94.44 163 TYR A O 1
ATOM 1226 N N . HIS A 1 164 ? -3.198 19.136 19.181 1.00 93.88 164 HIS A N 1
ATOM 1227 C CA . HIS A 1 164 ? -3.859 19.192 20.482 1.00 93.88 164 HIS A CA 1
ATOM 1228 C C . HIS A 1 164 ? -2.809 19.212 21.601 1.00 93.88 164 HIS A C 1
ATOM 1230 O O . HIS A 1 164 ? -2.617 18.229 22.313 1.00 93.88 164 HIS A O 1
ATOM 1236 N N . PHE A 1 165 ? -2.044 20.302 21.699 1.00 94.44 165 PHE A N 1
ATOM 1237 C CA . PHE A 1 165 ? -1.054 20.444 22.768 1.00 94.44 165 PHE A CA 1
ATOM 1238 C C . PHE A 1 165 ? -1.751 20.737 24.091 1.00 94.44 165 PHE A C 1
ATOM 1240 O O . PHE A 1 165 ? -2.490 21.713 24.185 1.00 94.44 165 PHE A O 1
ATOM 1247 N N . ASP A 1 166 ? -1.472 19.910 25.097 1.00 93.25 166 ASP A N 1
ATOM 1248 C CA . ASP A 1 166 ? -2.014 20.053 26.454 1.00 93.25 166 ASP A CA 1
ATOM 1249 C C . ASP A 1 166 ? -3.555 19.959 26.537 1.00 93.25 166 ASP A C 1
ATOM 1251 O O . ASP A 1 166 ? -4.173 20.326 27.533 1.00 93.25 166 ASP A O 1
ATOM 1255 N N . GLU A 1 167 ? -4.208 19.439 25.494 1.00 92.94 167 GLU A N 1
ATOM 1256 C CA . GLU A 1 167 ? -5.653 19.213 25.485 1.00 92.94 167 GLU A CA 1
ATOM 1257 C C . GLU A 1 167 ? -5.979 17.812 26.012 1.00 92.94 167 GLU A C 1
ATOM 1259 O O . GLU A 1 167 ? -5.415 16.817 25.557 1.00 92.94 167 GLU A O 1
ATOM 1264 N N . GLY A 1 168 ? -6.910 17.726 26.965 1.00 89.50 168 GLY A N 1
ATOM 1265 C CA . GLY A 1 168 ? -7.363 16.444 27.512 1.00 89.50 168 GLY A CA 1
ATOM 1266 C C . GLY A 1 168 ? -6.305 15.700 28.333 1.00 89.50 168 GLY A C 1
ATOM 1267 O O . GLY A 1 168 ? -6.412 14.484 28.494 1.00 89.50 168 GLY A O 1
ATOM 1268 N N . VAL A 1 169 ? -5.287 16.404 28.840 1.00 93.44 169 VAL A N 1
ATOM 1269 C CA . VAL A 1 169 ? -4.260 15.811 29.703 1.00 93.44 169 VAL A CA 1
ATOM 1270 C C . VAL A 1 169 ? -4.899 15.355 31.007 1.00 93.44 169 VAL A C 1
ATOM 1272 O O . VAL A 1 169 ? -5.414 16.158 31.782 1.00 93.44 169 VAL A O 1
ATOM 1275 N N . LEU A 1 170 ? -4.858 14.045 31.228 1.00 93.38 170 LEU A N 1
ATOM 1276 C CA . LEU A 1 170 ? -5.275 13.434 32.480 1.00 93.38 170 LEU A CA 1
ATOM 1277 C C . LEU A 1 170 ? -4.162 13.571 33.512 1.00 93.38 170 LEU A C 1
ATOM 1279 O O . LEU A 1 170 ? -2.979 13.415 33.204 1.00 93.38 170 LEU A O 1
ATOM 1283 N N . THR A 1 171 ? -4.562 13.818 34.747 1.00 92.94 171 THR A N 1
ATOM 1284 C CA . THR A 1 171 ? -3.688 13.836 35.914 1.00 92.94 171 THR A CA 1
ATOM 1285 C C . THR A 1 171 ? -3.930 12.603 36.774 1.00 92.94 171 THR A C 1
ATOM 1287 O O . THR A 1 171 ? -4.909 11.878 36.591 1.00 92.94 171 THR A O 1
ATOM 1290 N N . ASP A 1 172 ? -3.077 12.389 37.774 1.00 91.69 172 ASP A N 1
ATOM 1291 C CA . ASP A 1 172 ? -3.264 11.311 38.751 1.00 91.69 172 ASP A CA 1
ATOM 1292 C C . ASP A 1 172 ? -4.629 11.393 39.465 1.00 91.69 172 ASP A C 1
ATOM 1294 O O . ASP A 1 172 ? -5.163 10.373 39.891 1.00 91.69 172 ASP A O 1
ATOM 1298 N N . ALA A 1 173 ? -5.224 12.589 39.568 1.00 92.56 173 ALA A N 1
ATOM 1299 C CA . ALA A 1 173 ? -6.548 12.781 40.162 1.00 92.56 173 ALA A CA 1
ATOM 1300 C C . ALA A 1 173 ? -7.695 12.256 39.278 1.00 92.56 173 ALA A C 1
ATOM 1302 O O . ALA A 1 173 ? -8.779 11.974 39.788 1.00 92.56 173 ALA A O 1
ATOM 1303 N N . ASP A 1 174 ? -7.458 12.107 37.973 1.00 94.50 174 ASP A N 1
ATOM 1304 C CA . ASP A 1 174 ? -8.441 11.637 36.993 1.00 94.50 174 ASP A CA 1
ATOM 1305 C C . ASP A 1 174 ? -8.419 10.111 36.822 1.00 94.50 174 ASP A C 1
ATOM 1307 O O . ASP A 1 174 ? -9.217 9.553 36.062 1.00 94.50 174 ASP A O 1
ATOM 1311 N N . VAL A 1 175 ? -7.504 9.428 37.518 1.00 95.94 175 VAL A N 1
ATOM 1312 C CA . VAL A 1 175 ? -7.311 7.982 37.439 1.00 95.94 175 VAL A CA 1
ATOM 1313 C C . VAL A 1 175 ? -7.709 7.336 38.759 1.00 95.94 175 VAL A C 1
ATOM 1315 O O . VAL A 1 175 ? -7.157 7.623 39.817 1.00 95.94 175 VAL A O 1
ATOM 1318 N N . THR A 1 176 ? -8.653 6.401 38.699 1.00 95.88 176 THR A N 1
ATOM 1319 C CA . THR A 1 176 ? -9.001 5.544 39.838 1.00 95.88 176 THR A CA 1
ATOM 1320 C C . THR A 1 176 ? -8.583 4.113 39.545 1.00 95.88 176 THR A C 1
ATOM 1322 O O . THR A 1 176 ? -8.993 3.531 38.540 1.00 95.88 176 THR A O 1
ATOM 1325 N N . VAL A 1 177 ? -7.788 3.532 40.441 1.00 95.19 177 VAL A N 1
ATOM 1326 C CA . VAL A 1 177 ? -7.355 2.133 40.363 1.00 95.19 177 VAL A CA 1
ATOM 1327 C C . VAL A 1 177 ? -7.967 1.356 41.523 1.00 95.19 177 VAL A C 1
ATOM 1329 O O . VAL A 1 177 ? -7.896 1.781 42.675 1.00 95.19 177 VAL A O 1
ATOM 1332 N N . THR A 1 178 ? -8.559 0.208 41.216 1.00 93.31 178 THR A N 1
ATOM 1333 C CA . THR A 1 178 ? -9.024 -0.786 42.189 1.00 93.31 178 THR A CA 1
ATOM 1334 C C . THR A 1 178 ? -8.296 -2.111 41.948 1.00 93.31 178 THR A C 1
ATOM 1336 O O . THR A 1 178 ? -7.495 -2.223 41.021 1.00 93.31 178 THR A O 1
ATOM 1339 N N . ALA A 1 179 ? -8.572 -3.131 42.766 1.00 91.31 179 ALA A N 1
ATOM 1340 C CA . ALA A 1 179 ? -8.044 -4.478 42.531 1.00 91.31 179 ALA A CA 1
ATOM 1341 C C . ALA A 1 179 ? -8.527 -5.087 41.198 1.00 91.31 179 ALA A C 1
ATOM 1343 O O . ALA A 1 179 ? -7.848 -5.945 40.642 1.00 91.31 179 ALA A O 1
ATOM 1344 N N . ASP A 1 180 ? -9.660 -4.611 40.673 1.00 92.50 180 ASP A N 1
ATOM 1345 C CA . ASP A 1 180 ? -10.370 -5.236 39.555 1.00 92.50 180 ASP A CA 1
ATOM 1346 C C . ASP A 1 180 ? -10.464 -4.339 38.317 1.00 92.50 180 ASP A C 1
ATOM 1348 O O . ASP A 1 180 ? -10.934 -4.785 37.267 1.00 92.50 180 ASP A O 1
ATOM 1352 N N . SER A 1 181 ? -10.067 -3.067 38.408 1.00 94.06 181 SER A N 1
ATOM 1353 C CA . SER A 1 181 ? -10.205 -2.125 37.299 1.00 94.06 181 SER A CA 1
ATOM 1354 C C . SER A 1 181 ? -9.282 -0.916 37.377 1.00 94.06 181 SER A C 1
ATOM 1356 O O . SER A 1 181 ? -8.936 -0.441 38.459 1.00 94.06 181 SER A O 1
ATOM 1358 N N . ILE A 1 182 ? -9.039 -0.314 36.218 1.00 95.62 182 ILE A N 1
ATOM 1359 C CA . ILE A 1 182 ? -8.566 1.062 36.081 1.00 95.62 182 ILE A CA 1
ATOM 1360 C C . ILE A 1 182 ? -9.627 1.898 35.357 1.00 95.62 182 ILE A C 1
ATOM 1362 O O . ILE A 1 182 ? -10.149 1.489 34.320 1.00 95.62 182 ILE A O 1
ATOM 1366 N N . ALA A 1 183 ? -9.966 3.060 35.910 1.00 95.56 183 ALA A N 1
ATOM 1367 C CA . ALA A 1 183 ? -10.914 4.007 35.333 1.00 95.56 183 ALA A CA 1
ATOM 1368 C C . ALA A 1 183 ? -10.245 5.365 35.107 1.00 95.56 183 ALA A C 1
ATOM 1370 O O . ALA A 1 183 ? -9.562 5.870 35.996 1.00 95.56 183 ALA A O 1
ATOM 1371 N N . PHE A 1 184 ? -10.433 5.932 33.916 1.00 95.31 184 PHE A N 1
ATOM 1372 C CA . PHE A 1 184 ? -9.865 7.212 33.486 1.00 95.31 184 PHE A CA 1
ATOM 1373 C C . PHE A 1 184 ? -10.632 7.736 32.263 1.00 95.31 184 PHE A C 1
ATOM 1375 O O . PHE A 1 184 ? -11.141 6.940 31.479 1.00 95.31 184 PHE A O 1
ATOM 1382 N N . ALA A 1 185 ? -10.738 9.058 32.083 1.00 88.88 185 ALA A N 1
ATOM 1383 C CA . ALA A 1 185 ? -11.381 9.690 30.913 1.00 88.88 185 ALA A CA 1
ATOM 1384 C C . ALA A 1 185 ? -12.769 9.122 30.520 1.00 88.88 185 ALA A C 1
ATOM 1386 O O . ALA A 1 185 ? -13.089 8.988 29.339 1.00 88.88 185 ALA A O 1
ATOM 1387 N N . GLY A 1 186 ? -13.595 8.740 31.501 1.00 88.69 186 GLY A N 1
ATOM 1388 C CA . GLY A 1 186 ? -14.909 8.129 31.244 1.00 88.69 186 GLY A CA 1
ATOM 1389 C C . GLY A 1 186 ? -14.856 6.695 30.695 1.00 88.69 186 GLY A C 1
ATOM 1390 O O . GLY A 1 186 ? -15.895 6.131 30.360 1.00 88.69 186 GLY A O 1
ATOM 1391 N N . GLN A 1 187 ? -13.669 6.093 30.621 1.00 92.69 187 GLN A N 1
ATOM 1392 C CA . GLN A 1 187 ? -13.450 4.688 30.302 1.00 92.69 187 GLN A CA 1
ATOM 1393 C C . GLN A 1 187 ? -13.160 3.890 31.573 1.00 92.69 187 GLN A C 1
ATOM 1395 O O . GLN A 1 187 ? -12.656 4.404 32.572 1.00 92.69 187 GLN A O 1
ATOM 1400 N N . THR A 1 188 ? -13.483 2.602 31.546 1.00 94.81 188 THR A N 1
ATOM 1401 C CA . THR A 1 188 ? -13.120 1.657 32.604 1.00 94.81 188 THR A CA 1
ATOM 1402 C C . THR A 1 188 ? -12.624 0.378 31.957 1.00 94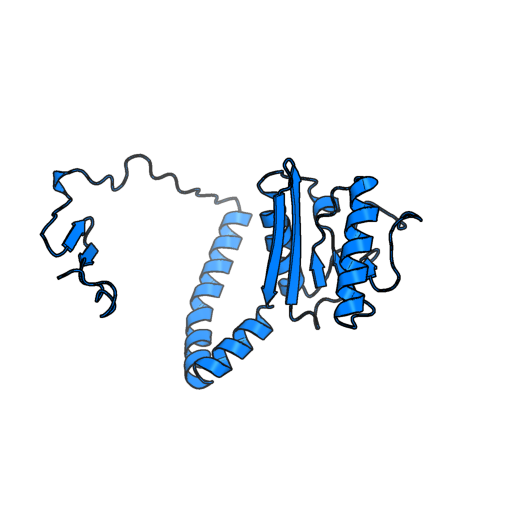.81 188 THR A C 1
ATOM 1404 O O . THR A 1 188 ? -13.341 -0.247 31.179 1.00 94.81 188 THR A O 1
ATOM 1407 N N . ILE A 1 189 ? -11.392 -0.002 32.277 1.00 91.75 189 ILE A N 1
ATOM 1408 C CA . ILE A 1 189 ? -10.773 -1.257 31.865 1.00 91.75 189 ILE A CA 1
ATOM 1409 C C . ILE A 1 189 ? -10.795 -2.175 33.082 1.00 91.75 189 ILE A C 1
ATOM 1411 O O . ILE A 1 189 ? -10.145 -1.896 34.088 1.00 91.75 189 ILE A O 1
ATOM 1415 N N . THR A 1 190 ? -11.554 -3.262 33.010 1.00 91.88 190 THR A N 1
ATOM 1416 C CA . THR A 1 190 ? -11.583 -4.290 34.055 1.00 91.88 190 THR A CA 1
ATOM 1417 C C . THR A 1 190 ? -10.448 -5.290 33.851 1.00 91.88 190 THR A C 1
ATOM 1419 O O . THR A 1 190 ? -10.235 -5.755 32.733 1.00 91.88 190 THR A O 1
ATOM 1422 N N . PHE A 1 191 ? -9.761 -5.675 34.923 1.00 85.25 191 PHE A N 1
ATOM 1423 C CA . PHE A 1 191 ? -8.660 -6.645 34.905 1.00 85.25 191 PHE A CA 1
ATOM 1424 C C . PHE A 1 191 ? -9.124 -8.103 34.829 1.00 85.25 191 PHE A C 1
ATOM 1426 O O . PHE A 1 191 ? -8.311 -8.991 34.587 1.00 85.25 191 PHE A O 1
ATOM 1433 N N . ASN A 1 192 ? -10.429 -8.352 34.967 1.00 69.38 192 ASN A N 1
ATOM 1434 C CA . ASN A 1 192 ? -11.031 -9.674 34.815 1.00 69.38 192 ASN A CA 1
ATOM 1435 C C . ASN A 1 192 ? -11.095 -10.105 33.339 1.00 69.38 192 ASN A C 1
ATOM 1437 O O . ASN A 1 192 ? -12.167 -10.232 32.750 1.00 69.38 192 ASN A O 1
ATOM 1441 N N . GLY A 1 193 ? -9.935 -10.358 32.738 1.00 62.53 193 GLY A N 1
ATOM 1442 C CA . GLY A 1 193 ? -9.822 -11.347 31.677 1.00 62.53 193 GLY A CA 1
ATOM 1443 C C . GLY A 1 193 ? -9.707 -12.712 32.344 1.00 62.53 193 GLY A C 1
ATOM 1444 O O . GLY A 1 193 ? -8.819 -12.904 33.169 1.00 62.53 193 GLY A O 1
ATOM 1445 N N . GLY A 1 194 ? -10.608 -13.648 32.037 1.00 65.69 194 GLY A N 1
ATOM 1446 C CA . GLY A 1 194 ? -10.507 -15.012 32.550 1.00 65.69 194 GLY A CA 1
ATOM 1447 C C . GLY A 1 194 ? -9.116 -15.573 32.259 1.00 65.69 194 GLY A C 1
ATOM 1448 O O . GLY A 1 194 ? -8.757 -15.766 31.099 1.00 65.69 194 GLY A O 1
ATOM 1449 N N . VAL A 1 195 ? -8.321 -15.794 33.306 1.00 63.31 195 VAL A N 1
ATOM 1450 C CA . VAL A 1 195 ? -7.045 -16.500 33.188 1.00 63.31 195 VAL A CA 1
ATOM 1451 C C . VAL A 1 195 ? -7.389 -17.909 32.701 1.00 63.31 195 VAL A C 1
ATOM 1453 O O . VAL A 1 195 ? -8.199 -18.566 33.366 1.00 63.31 195 VAL A O 1
ATOM 1456 N N . PRO A 1 1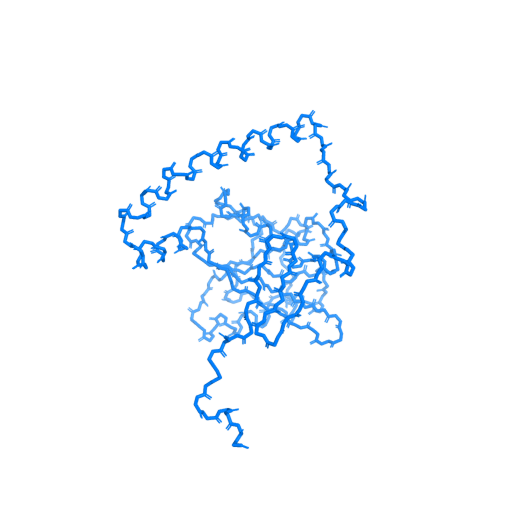96 ? -6.850 -18.376 31.555 1.00 72.69 196 PRO A N 1
ATOM 1457 C CA . PRO A 1 196 ? -7.080 -19.740 31.096 1.00 72.69 196 PRO A CA 1
ATOM 1458 C C . PRO A 1 196 ? -6.814 -20.723 32.237 1.00 72.69 196 PRO A C 1
ATOM 1460 O O . PRO A 1 196 ? -5.847 -20.548 32.972 1.00 72.69 196 PRO A O 1
ATOM 1463 N N . GLU A 1 197 ? -7.652 -21.749 32.383 1.00 65.56 197 GLU A N 1
ATOM 1464 C CA . GLU A 1 197 ? -7.670 -22.661 33.544 1.00 65.56 197 GLU A CA 1
ATOM 1465 C C . GLU A 1 197 ? -6.289 -23.267 33.892 1.00 65.56 197 GLU A C 1
ATOM 1467 O O . GLU A 1 197 ? -6.033 -23.598 35.041 1.00 65.56 197 GLU A O 1
ATOM 1472 N N . GLY A 1 198 ? -5.360 -23.353 32.927 1.00 69.69 198 GLY A N 1
ATOM 1473 C CA . GLY A 1 198 ? -3.987 -23.843 33.128 1.00 69.69 198 GLY A CA 1
ATOM 1474 C C . GLY A 1 198 ? -2.915 -22.788 33.445 1.00 69.69 198 GLY A C 1
ATOM 1475 O O . GLY A 1 198 ? -1.735 -23.125 33.455 1.00 69.69 198 GLY A O 1
ATOM 1476 N N . TRP A 1 199 ? -3.283 -21.516 33.607 1.00 68.19 199 TRP A N 1
ATOM 1477 C CA . TRP A 1 199 ? -2.374 -20.392 33.904 1.00 68.19 199 TRP A CA 1
ATOM 1478 C C . TRP A 1 199 ? -2.592 -19.824 35.313 1.00 68.19 199 TRP A C 1
ATOM 1480 O O . TRP A 1 199 ? -1.916 -18.876 35.712 1.00 68.19 199 TRP A O 1
ATOM 1490 N N . GLN A 1 200 ? -3.536 -20.396 36.061 1.00 65.06 200 GLN A N 1
ATOM 1491 C CA . GLN A 1 200 ? -3.716 -20.117 37.478 1.00 65.06 200 GLN A CA 1
ATOM 1492 C C . GLN A 1 200 ? -2.645 -20.894 38.252 1.00 65.06 200 GLN A C 1
ATOM 1494 O O . GLN A 1 200 ? -2.454 -22.088 38.028 1.00 65.06 200 GLN A O 1
ATOM 1499 N N . VAL A 1 201 ? -1.899 -20.196 39.104 1.00 66.19 201 VAL A N 1
ATOM 1500 C CA . VAL A 1 201 ? -0.988 -20.815 40.072 1.00 66.19 201 VAL A CA 1
ATOM 1501 C C . VAL A 1 201 ? -1.737 -20.805 41.399 1.00 66.19 201 VAL A C 1
ATOM 1503 O O . VAL A 1 201 ? -2.197 -19.732 41.792 1.00 66.19 201 VAL A O 1
ATOM 1506 N N . ASP A 1 202 ? -1.910 -21.985 42.003 1.00 62.22 202 ASP A N 1
ATOM 1507 C CA . ASP A 1 202 ? -2.595 -22.183 43.294 1.00 62.22 202 ASP A CA 1
ATOM 1508 C C . ASP A 1 202 ? -2.120 -21.213 44.394 1.00 62.22 202 ASP A C 1
ATOM 1510 O O . ASP A 1 202 ? -0.889 -20.979 44.501 1.00 62.22 202 ASP A O 1
#